Protein AF-A0A9D9K6F7-F1 (afdb_monomer_lite)

Sequence (257 aa):
DCVDTQLTLRHATIAGNTLQGPLAGVGPAIRLIGTAPSVGCRGEISNSIIADHAGSPVFGDGNQTGPVTIRRVLFFNNGSPNVTVVRGAQVTEQNSFSGNPQFFAPGAPNFDYHIQSGSAAIDQAMDSDLSTDLDGQKRPSGSTRDVGADEYSTEIPLSFSRIPRGVTLSWRKPPVLPITGYRVEYTKSAGANDTFQGSSPIILSDAATTLTLSGLTRGATYTITVVGLNGATEVGRSESITLVIWEYEVSLPLVVR

Secondary structure (DSSP, 8-state):
-EESSEEEEES-EEES----GGGTTT--SEEEE-SSTTT--EEEEES-EEE--SS-SEEEE-TTPPPEEEESPEEESPPSSSEEEETT--EEEES-EE----EEE-STTT-EEEEPTT-TTTT--TT----B-TTS-BS-SSSSPPSSS-----B--EEEEEETTEEEEEE---TTS--SEEEEEEEE-TTPPPBTTBSSPEEEETT--EEEEESPPTT-EEEEEEEEEETTEEEEEPPPEEEEPPS----------

pLDDT: mean 89.45, std 10.27, range [56.5, 98.5]

Structure (mmCIF, N/CA/C/O backbone):
data_AF-A0A9D9K6F7-F1
#
_entry.id   AF-A0A9D9K6F7-F1
#
loop_
_atom_site.group_PDB
_atom_site.id
_atom_site.type_symbol
_atom_site.label_atom_id
_atom_site.label_alt_id
_atom_site.label_comp_id
_atom_site.label_asym_id
_atom_site.label_entity_id
_atom_site.label_seq_id
_atom_site.pdbx_PDB_ins_code
_atom_site.Cartn_x
_atom_site.Cartn_y
_atom_site.Cartn_z
_atom_site.occupancy
_atom_site.B_iso_or_equiv
_atom_site.auth_seq_id
_atom_site.auth_comp_id
_atom_site.auth_asym_id
_atom_site.auth_atom_id
_atom_site.pdbx_PDB_model_num
ATOM 1 N N . ASP A 1 1 ? 11.738 12.267 -18.781 1.00 57.28 1 ASP A N 1
ATOM 2 C CA . ASP A 1 1 ? 13.035 12.727 -19.310 1.00 57.28 1 ASP A CA 1
ATOM 3 C C . ASP A 1 1 ? 13.899 13.248 -18.186 1.00 57.28 1 ASP A C 1
ATOM 5 O O . ASP A 1 1 ? 13.457 14.111 -17.440 1.00 57.28 1 ASP A O 1
ATOM 9 N N . CYS A 1 2 ? 15.104 12.708 -18.053 1.00 60.78 2 CYS A N 1
ATOM 10 C CA . CYS A 1 2 ? 16.182 13.408 -17.372 1.00 60.78 2 CYS A CA 1
ATOM 11 C C . CYS A 1 2 ? 17.029 14.080 -18.465 1.00 60.78 2 CYS A C 1
ATOM 13 O O . CYS A 1 2 ? 17.313 13.452 -19.489 1.00 60.78 2 CYS A O 1
ATOM 15 N N . VAL A 1 3 ? 17.411 15.340 -18.255 1.00 60.69 3 VAL A N 1
ATOM 16 C CA . VAL A 1 3 ? 18.384 16.068 -19.077 1.00 60.69 3 VAL A CA 1
ATOM 17 C C . VAL A 1 3 ? 19.265 16.825 -18.100 1.00 60.69 3 VAL A C 1
ATOM 19 O O . VAL A 1 3 ? 18.771 17.660 -17.348 1.00 60.69 3 VAL A O 1
ATOM 22 N N . ASP A 1 4 ? 20.549 16.500 -18.083 1.00 60.81 4 ASP A N 1
ATOM 23 C CA . ASP A 1 4 ? 21.564 17.243 -17.343 1.00 60.81 4 ASP A CA 1
ATOM 24 C C . ASP A 1 4 ? 21.379 17.351 -15.801 1.00 60.81 4 ASP A C 1
ATOM 26 O O . ASP A 1 4 ? 21.852 18.286 -15.152 1.00 60.81 4 ASP A O 1
ATOM 30 N N . THR A 1 5 ? 20.702 16.369 -15.182 1.00 67.62 5 THR A N 1
ATOM 31 C CA . THR A 1 5 ? 20.392 16.320 -13.735 1.00 67.62 5 THR A CA 1
ATOM 32 C C . THR A 1 5 ? 20.698 14.961 -13.085 1.00 67.62 5 THR A C 1
ATOM 34 O O . THR A 1 5 ? 21.021 13.975 -13.752 1.00 67.62 5 THR A O 1
ATOM 37 N N . GLN A 1 6 ? 20.641 14.904 -11.747 1.00 77.06 6 GLN A N 1
ATOM 38 C CA . GLN A 1 6 ? 20.714 13.649 -10.997 1.00 77.06 6 GLN A CA 1
ATOM 39 C C . GLN A 1 6 ? 19.321 13.008 -10.913 1.00 77.06 6 GLN A C 1
ATOM 41 O O . GLN A 1 6 ? 18.393 13.619 -10.386 1.00 77.06 6 GLN A O 1
ATOM 46 N N . LEU A 1 7 ? 19.186 11.776 -11.408 1.00 83.56 7 LEU A N 1
ATOM 47 C CA . LEU A 1 7 ? 17.973 10.968 -11.308 1.00 83.56 7 LEU A CA 1
ATOM 48 C C . LEU A 1 7 ? 18.111 9.994 -10.136 1.00 83.56 7 LEU A C 1
ATOM 50 O O . LEU A 1 7 ? 18.930 9.082 -10.191 1.00 83.56 7 LEU A O 1
ATOM 54 N N . THR A 1 8 ? 17.287 10.160 -9.106 1.00 88.50 8 THR A N 1
ATOM 55 C CA . THR A 1 8 ? 17.177 9.185 -8.016 1.00 88.50 8 THR A CA 1
ATOM 56 C C . THR A 1 8 ? 15.724 8.752 -7.902 1.00 88.50 8 THR A C 1
ATOM 58 O O . THR A 1 8 ? 14.883 9.532 -7.463 1.00 88.50 8 THR A O 1
ATOM 61 N N . LEU A 1 9 ? 15.434 7.515 -8.300 1.00 92.56 9 LEU A N 1
ATOM 62 C CA . LEU A 1 9 ? 14.138 6.871 -8.106 1.00 92.56 9 LEU A CA 1
ATOM 63 C C . LEU A 1 9 ? 14.328 5.684 -7.170 1.00 92.56 9 LEU A C 1
ATOM 65 O O . LEU A 1 9 ? 15.162 4.818 -7.421 1.00 92.56 9 LEU A O 1
ATOM 69 N N . ARG A 1 10 ? 13.576 5.664 -6.074 1.00 94.19 10 ARG A N 1
ATOM 70 C CA . ARG A 1 10 ? 13.593 4.593 -5.076 1.00 94.19 10 ARG A CA 1
ATOM 71 C C . ARG A 1 10 ? 12.161 4.274 -4.722 1.00 94.19 10 ARG A C 1
ATOM 73 O O . ARG A 1 10 ? 11.424 5.218 -4.457 1.00 94.19 10 ARG A O 1
ATOM 80 N N . HIS A 1 11 ? 11.788 2.995 -4.702 1.00 96.94 11 HIS A N 1
ATOM 81 C CA . HIS A 1 11 ? 10.414 2.608 -4.375 1.00 96.94 11 HIS A CA 1
ATOM 82 C C . HIS A 1 11 ? 9.391 3.364 -5.229 1.00 96.94 11 HIS A C 1
ATOM 84 O O . HIS A 1 11 ? 8.481 4.007 -4.722 1.00 96.94 11 HIS A O 1
ATOM 90 N N . ALA A 1 12 ? 9.589 3.345 -6.547 1.00 96.12 12 ALA A N 1
ATOM 91 C CA . ALA A 1 12 ? 8.644 3.909 -7.500 1.00 96.12 12 ALA A CA 1
ATOM 92 C C . ALA A 1 12 ? 7.870 2.787 -8.197 1.00 96.12 12 ALA A C 1
ATOM 94 O O . ALA A 1 12 ? 8.448 1.753 -8.528 1.00 96.12 12 ALA A O 1
ATOM 95 N N . THR A 1 13 ? 6.590 3.020 -8.477 1.00 97.25 13 THR A N 1
ATOM 96 C CA . THR A 1 13 ? 5.802 2.203 -9.406 1.00 97.25 13 THR A CA 1
ATOM 97 C C . THR A 1 13 ? 5.539 3.035 -10.653 1.00 97.25 13 THR A C 1
ATOM 99 O O . THR A 1 13 ? 4.921 4.094 -10.579 1.00 97.25 13 THR A O 1
ATOM 102 N N . ILE A 1 14 ? 6.046 2.580 -11.796 1.00 95.12 14 ILE A N 1
ATOM 103 C CA . ILE A 1 14 ? 5.861 3.228 -13.097 1.00 95.12 14 ILE A CA 1
ATOM 104 C C . ILE A 1 14 ? 5.175 2.206 -13.991 1.00 95.12 14 ILE A C 1
ATOM 106 O O . ILE A 1 14 ? 5.780 1.191 -14.336 1.00 95.12 14 ILE A O 1
ATOM 110 N N . ALA A 1 15 ? 3.906 2.428 -14.319 1.00 94.19 15 ALA A N 1
ATOM 111 C CA . ALA A 1 15 ? 3.092 1.423 -14.981 1.00 94.19 15 ALA A CA 1
ATOM 112 C C . ALA A 1 15 ? 2.147 2.030 -16.021 1.00 94.19 15 ALA A C 1
ATOM 114 O O . ALA A 1 15 ? 1.487 3.038 -15.768 1.00 94.19 15 ALA A O 1
ATOM 115 N N . GLY A 1 16 ? 2.096 1.409 -17.203 1.00 88.56 16 GLY A N 1
ATOM 116 C CA . GLY A 1 16 ? 1.179 1.801 -18.276 1.00 88.56 16 GLY A CA 1
ATOM 117 C C . GLY A 1 16 ? 1.413 3.211 -18.829 1.00 88.56 16 GLY A C 1
ATOM 118 O O . GLY A 1 16 ? 0.512 3.791 -19.438 1.00 88.56 16 GLY A O 1
ATOM 119 N N . ASN A 1 17 ? 2.595 3.802 -18.618 1.00 84.88 17 ASN A N 1
ATOM 120 C CA . ASN A 1 17 ? 2.889 5.136 -19.119 1.00 84.88 17 ASN A CA 1
ATOM 121 C C . ASN A 1 17 ? 3.082 5.088 -20.639 1.00 84.88 17 ASN A C 1
ATOM 123 O O . ASN A 1 17 ? 3.870 4.311 -21.173 1.00 84.88 17 ASN A O 1
ATOM 127 N N . THR A 1 18 ? 2.403 5.980 -21.353 1.00 76.94 18 THR A N 1
ATOM 128 C CA . THR A 1 18 ? 2.574 6.135 -22.800 1.00 76.94 18 THR A CA 1
ATOM 129 C C . THR A 1 18 ? 3.099 7.524 -23.113 1.00 76.94 18 THR A C 1
ATOM 131 O O . THR A 1 18 ? 2.518 8.521 -22.677 1.00 76.94 18 THR A O 1
ATOM 134 N N . LEU A 1 19 ? 4.153 7.612 -23.924 1.00 74.12 19 LEU A N 1
ATOM 135 C CA . LEU A 1 19 ? 4.517 8.883 -24.544 1.00 74.12 19 LEU A CA 1
ATOM 136 C C . LEU A 1 19 ? 3.431 9.295 -25.546 1.00 74.12 19 LEU A C 1
ATOM 138 O O . LEU A 1 19 ? 2.819 8.450 -26.196 1.00 74.12 19 LEU A O 1
ATOM 142 N N . GLN A 1 20 ? 3.190 10.597 -25.672 1.00 74.81 20 GLN A N 1
ATOM 143 C CA . GLN A 1 20 ? 2.298 11.148 -26.692 1.00 74.81 20 GLN A CA 1
ATOM 144 C C . GLN A 1 20 ? 3.085 11.571 -27.942 1.00 74.81 20 GLN A C 1
ATOM 146 O O . GLN A 1 20 ? 4.307 11.733 -27.911 1.00 74.81 20 GLN A O 1
ATOM 151 N N . GLY A 1 21 ? 2.375 11.783 -29.053 1.00 74.19 21 GLY A N 1
ATOM 152 C CA . GLY A 1 21 ? 2.963 12.288 -30.296 1.00 74.19 21 GLY A CA 1
ATOM 153 C C . GLY A 1 21 ? 3.747 11.224 -31.083 1.00 74.19 21 GLY A C 1
ATOM 154 O O . GLY A 1 21 ? 3.396 10.048 -31.022 1.00 74.19 21 GLY A O 1
ATOM 155 N N . PRO A 1 22 ? 4.804 11.601 -31.830 1.00 69.69 22 PRO A N 1
ATOM 156 C CA . PRO A 1 22 ? 5.551 10.687 -32.709 1.00 69.69 22 PRO A CA 1
ATOM 157 C C . PRO A 1 22 ? 6.219 9.489 -32.015 1.00 69.69 22 PRO A C 1
ATOM 159 O O . PRO A 1 22 ? 6.706 8.589 -32.691 1.00 69.69 22 PRO A O 1
ATOM 162 N N . LEU A 1 23 ? 6.270 9.490 -30.681 1.00 67.19 23 LEU A N 1
ATOM 163 C CA . LEU A 1 23 ? 6.833 8.414 -29.861 1.00 67.19 23 LEU A CA 1
ATOM 164 C C . LEU A 1 23 ? 5.751 7.548 -29.188 1.00 67.19 23 LEU A C 1
ATOM 166 O O . LEU A 1 23 ? 6.078 6.678 -28.376 1.00 67.19 23 LEU A O 1
ATOM 170 N N . ALA A 1 24 ? 4.470 7.772 -29.503 1.00 66.38 24 ALA A N 1
ATOM 171 C CA . ALA A 1 24 ? 3.369 6.965 -28.991 1.00 66.38 24 ALA A CA 1
ATOM 172 C C . ALA A 1 24 ? 3.523 5.493 -29.398 1.00 66.38 24 ALA A C 1
ATOM 174 O O . ALA A 1 24 ? 3.826 5.181 -30.546 1.00 66.38 24 ALA A O 1
ATOM 175 N N . GLY A 1 25 ? 3.355 4.584 -28.434 1.00 59.88 25 GLY A N 1
ATOM 176 C CA . GLY A 1 25 ? 3.497 3.135 -28.637 1.00 59.88 25 GLY A CA 1
ATOM 177 C C . GLY A 1 25 ? 4.936 2.620 -28.787 1.00 59.88 25 GLY A C 1
ATOM 178 O O . GLY A 1 25 ? 5.148 1.415 -28.735 1.00 59.88 25 GLY A O 1
ATOM 179 N N . VAL A 1 26 ? 5.926 3.507 -28.924 1.00 63.28 26 VAL A N 1
ATOM 180 C CA . VAL A 1 26 ? 7.365 3.167 -28.978 1.00 63.28 26 VAL A CA 1
ATOM 181 C C . VAL A 1 26 ? 8.041 3.397 -27.619 1.00 63.28 26 VAL A C 1
ATOM 183 O O . VAL A 1 26 ? 9.115 2.869 -27.341 1.00 63.28 26 VAL A O 1
ATOM 186 N N . GLY A 1 27 ? 7.427 4.249 -26.798 1.00 63.59 27 GLY A N 1
ATOM 187 C CA . GLY A 1 27 ? 8.107 4.990 -25.754 1.00 63.59 27 GLY A CA 1
ATOM 188 C C . GLY A 1 27 ? 8.573 4.165 -24.551 1.00 63.59 27 GLY A C 1
ATOM 189 O O . GLY A 1 27 ? 7.783 3.396 -24.002 1.00 63.59 27 GLY A O 1
ATOM 190 N N . PRO A 1 28 ? 9.813 4.384 -24.085 1.00 77.19 28 PRO A N 1
ATOM 191 C CA . PRO A 1 28 ? 10.231 3.942 -22.763 1.00 77.19 28 PRO A CA 1
ATOM 192 C C . PRO A 1 28 ? 9.430 4.659 -21.670 1.00 77.19 28 PRO A C 1
ATOM 194 O O . PRO A 1 28 ? 9.043 5.819 -21.829 1.00 77.19 28 PRO A O 1
ATOM 197 N N . ALA A 1 29 ? 9.275 3.998 -20.526 1.00 83.75 29 ALA A N 1
ATOM 198 C CA . ALA A 1 29 ? 8.853 4.614 -19.271 1.00 83.75 29 ALA A CA 1
ATOM 199 C C . ALA A 1 29 ? 9.834 5.720 -18.844 1.00 83.75 29 ALA A C 1
ATOM 201 O O . ALA A 1 29 ? 9.449 6.797 -18.388 1.00 83.75 29 ALA A O 1
ATOM 202 N N . ILE A 1 30 ? 11.132 5.453 -19.022 1.00 88.12 30 ILE A N 1
ATOM 203 C CA . ILE A 1 30 ? 12.229 6.329 -18.619 1.00 88.12 30 ILE A CA 1
ATOM 204 C C . ILE A 1 30 ? 13.196 6.511 -19.788 1.00 88.12 30 ILE A C 1
ATOM 206 O O . ILE A 1 30 ? 13.838 5.563 -20.242 1.00 88.12 30 ILE A O 1
ATOM 210 N N . ARG A 1 31 ? 13.353 7.763 -20.230 1.00 86.00 31 ARG A N 1
ATOM 211 C CA . ARG A 1 31 ? 14.354 8.168 -21.224 1.00 86.00 31 ARG A CA 1
ATOM 212 C C . ARG A 1 31 ? 15.502 8.918 -20.548 1.00 86.00 31 ARG A C 1
ATOM 214 O O . ARG A 1 31 ? 15.281 9.955 -19.914 1.00 86.00 31 ARG A O 1
ATOM 221 N N . LEU A 1 32 ? 16.711 8.380 -20.691 1.00 85.19 32 LEU A N 1
ATOM 222 C CA . LEU A 1 32 ? 17.964 8.919 -20.165 1.00 85.19 32 LEU A CA 1
ATOM 223 C C . LEU A 1 32 ? 18.767 9.494 -21.335 1.00 85.19 32 LEU A C 1
ATOM 225 O O . LEU A 1 32 ? 19.204 8.740 -22.204 1.00 85.19 32 LEU A O 1
ATOM 229 N N . ILE A 1 33 ? 18.940 10.816 -21.380 1.00 78.06 33 ILE A N 1
ATOM 230 C CA . ILE A 1 33 ? 19.639 11.491 -22.482 1.00 78.06 33 ILE A CA 1
ATOM 231 C C . ILE A 1 33 ? 20.754 12.354 -21.917 1.00 78.06 33 ILE A C 1
ATOM 233 O O . ILE A 1 33 ? 20.535 13.154 -21.009 1.00 78.06 33 ILE A O 1
ATOM 237 N N . GLY A 1 34 ? 21.951 12.206 -22.477 1.00 68.94 34 GLY A N 1
ATOM 238 C CA . GLY A 1 34 ? 23.052 13.129 -22.235 1.00 68.94 34 GLY A CA 1
ATOM 239 C C . GLY A 1 34 ? 23.139 14.177 -23.337 1.00 68.94 34 GLY A C 1
ATOM 240 O O . GLY A 1 34 ? 23.272 13.824 -24.509 1.00 68.94 34 GLY A O 1
ATOM 241 N N . THR A 1 35 ? 23.108 15.457 -22.974 1.00 70.06 35 THR A N 1
ATOM 242 C CA . THR A 1 35 ? 23.276 16.573 -23.919 1.00 70.06 35 THR A CA 1
ATOM 243 C C . THR A 1 35 ? 24.697 17.143 -23.932 1.00 70.06 35 THR A C 1
ATOM 245 O O . THR A 1 35 ? 25.056 17.812 -24.900 1.00 70.06 35 THR A O 1
ATOM 248 N N . ALA A 1 36 ? 25.542 16.829 -22.935 1.00 65.31 36 ALA A N 1
ATOM 249 C CA . ALA A 1 36 ? 26.949 17.245 -22.900 1.00 65.31 36 ALA A CA 1
ATOM 250 C C . ALA A 1 36 ? 27.874 16.307 -22.072 1.00 65.31 36 ALA A C 1
ATOM 252 O O . ALA A 1 36 ? 27.422 15.755 -21.066 1.00 65.31 36 ALA A O 1
ATOM 253 N N . PRO A 1 37 ? 29.177 16.165 -22.427 1.00 58.78 37 PRO A N 1
ATOM 254 C CA . PRO A 1 37 ? 30.120 15.178 -21.855 1.00 58.78 37 PRO A CA 1
ATOM 255 C C . PRO A 1 37 ? 30.431 15.226 -20.361 1.00 58.78 37 PRO A C 1
ATOM 257 O O . PRO A 1 37 ? 31.096 14.336 -19.839 1.00 58.78 37 PRO A O 1
ATOM 260 N N . SER A 1 38 ? 29.973 16.259 -19.670 1.00 56.50 38 SER A N 1
ATOM 261 C CA . SER A 1 38 ? 30.237 16.501 -18.250 1.00 56.50 38 SER A CA 1
ATOM 262 C C . SER A 1 38 ? 28.974 16.862 -17.464 1.00 56.50 38 SER A C 1
ATOM 264 O O . SER A 1 38 ? 29.067 17.191 -16.282 1.00 56.50 38 SER A O 1
ATOM 266 N N . VAL A 1 39 ? 27.796 16.786 -18.098 1.00 58.22 39 VAL A N 1
ATOM 267 C CA . VAL A 1 39 ? 26.522 17.210 -17.498 1.00 58.22 39 VAL A CA 1
ATOM 268 C C . VAL A 1 39 ? 25.451 16.113 -17.542 1.00 58.22 39 VAL A C 1
ATOM 270 O O . VAL A 1 39 ? 24.474 16.230 -16.825 1.00 58.22 39 VAL A O 1
ATOM 273 N N . GLY A 1 40 ? 25.657 14.993 -18.242 1.00 64.38 40 GLY A N 1
ATOM 274 C CA . GLY A 1 40 ? 24.621 13.978 -18.458 1.00 64.38 40 GLY A CA 1
ATOM 275 C C . GLY A 1 40 ? 23.900 13.397 -17.242 1.00 64.38 40 GLY A C 1
ATOM 276 O O . GLY A 1 40 ? 24.402 13.374 -16.114 1.00 64.38 40 GLY A O 1
ATOM 277 N N . CYS A 1 41 ? 22.732 12.812 -17.527 1.00 73.81 41 CYS A N 1
ATOM 278 C CA . CYS A 1 41 ? 21.928 12.074 -16.558 1.00 73.81 41 CYS A CA 1
ATOM 279 C C . CYS A 1 41 ? 22.742 11.027 -15.826 1.00 73.81 41 CYS A C 1
ATOM 281 O O . CYS A 1 41 ? 23.283 10.125 -16.453 1.00 73.81 41 CYS A O 1
ATOM 283 N N . ARG A 1 42 ? 22.798 11.151 -14.505 1.00 82.88 42 ARG A N 1
ATOM 284 C CA . ARG A 1 42 ? 23.485 10.223 -13.606 1.00 82.88 42 ARG A CA 1
ATOM 285 C C . ARG A 1 42 ? 22.568 9.869 -12.452 1.00 82.88 42 ARG A C 1
ATOM 287 O O . ARG A 1 42 ? 21.740 10.689 -12.061 1.00 82.88 42 ARG A O 1
ATOM 294 N N . GLY A 1 43 ? 22.765 8.704 -11.859 1.00 87.81 43 GLY A N 1
ATOM 295 C CA . GLY A 1 43 ? 22.094 8.348 -10.616 1.00 87.81 43 GLY A CA 1
ATOM 296 C C . GLY A 1 43 ? 21.607 6.913 -10.596 1.00 87.81 43 GLY A C 1
ATOM 297 O O . GLY A 1 43 ? 22.278 6.015 -11.099 1.00 87.81 43 GLY A O 1
ATOM 298 N N . GLU A 1 44 ? 20.473 6.688 -9.952 1.00 92.12 44 GLU A N 1
ATOM 299 C CA . GLU A 1 44 ? 20.027 5.354 -9.589 1.00 92.12 44 GLU A CA 1
ATOM 300 C C . GLU A 1 44 ? 18.508 5.225 -9.691 1.00 92.12 44 GLU A C 1
ATOM 302 O O . GLU A 1 44 ? 17.760 6.086 -9.226 1.00 92.12 44 GLU A O 1
ATOM 307 N N . ILE A 1 45 ? 18.068 4.112 -10.265 1.00 94.69 45 ILE A N 1
ATOM 308 C CA . ILE A 1 45 ? 16.703 3.610 -10.162 1.00 94.69 45 ILE A CA 1
ATOM 309 C C . ILE A 1 45 ? 16.803 2.330 -9.348 1.00 94.69 45 ILE A C 1
ATOM 311 O O . ILE A 1 45 ? 17.409 1.365 -9.813 1.00 94.69 45 ILE A O 1
ATOM 315 N N . SER A 1 46 ? 16.254 2.314 -8.138 1.00 95.81 46 SER A N 1
ATOM 316 C CA . SER A 1 46 ? 16.319 1.136 -7.282 1.00 95.81 46 SER A CA 1
ATOM 317 C C . SER A 1 46 ? 15.014 0.777 -6.597 1.00 95.81 46 SER A C 1
ATOM 319 O O . SER A 1 46 ? 14.129 1.615 -6.424 1.00 95.81 46 SER A O 1
ATOM 321 N N . ASN A 1 47 ? 14.879 -0.502 -6.239 1.00 97.50 47 ASN A N 1
ATOM 322 C CA . ASN A 1 47 ? 13.751 -1.030 -5.470 1.00 97.50 47 ASN A CA 1
ATOM 323 C C . ASN A 1 47 ? 12.387 -0.625 -6.045 1.00 97.50 47 ASN A C 1
ATOM 325 O O . ASN A 1 47 ? 11.498 -0.224 -5.308 1.00 97.50 47 ASN A O 1
ATOM 329 N N . SER A 1 48 ? 12.245 -0.635 -7.368 1.00 97.62 48 SER A N 1
ATOM 330 C CA . SER A 1 48 ? 11.098 -0.053 -8.080 1.00 97.62 48 SER A CA 1
ATOM 331 C C . SER A 1 48 ? 10.408 -1.094 -8.962 1.00 97.62 48 SER A C 1
ATOM 333 O O . SER A 1 48 ? 11.017 -2.099 -9.324 1.00 97.62 48 SER A O 1
ATOM 335 N N . ILE A 1 49 ? 9.156 -0.843 -9.336 1.00 98.50 49 ILE A N 1
ATOM 336 C CA . ILE A 1 49 ? 8.404 -1.632 -10.316 1.00 98.50 49 ILE A CA 1
ATOM 337 C C . ILE A 1 49 ? 8.293 -0.816 -11.602 1.00 98.50 49 ILE A C 1
ATOM 339 O O . ILE A 1 49 ? 7.893 0.350 -11.567 1.00 98.50 49 ILE A O 1
ATOM 343 N N . ILE A 1 50 ? 8.611 -1.433 -12.740 1.00 97.31 50 ILE A N 1
ATOM 344 C CA . ILE A 1 50 ? 8.316 -0.876 -14.061 1.00 97.31 50 ILE A CA 1
ATOM 345 C C . ILE A 1 50 ? 7.503 -1.897 -14.855 1.00 97.31 50 ILE A C 1
ATOM 347 O O . ILE A 1 50 ? 7.999 -2.990 -15.141 1.00 97.31 50 ILE A O 1
ATOM 351 N N . ALA A 1 51 ? 6.263 -1.558 -15.206 1.00 96.50 51 ALA A N 1
ATOM 352 C CA . ALA A 1 51 ? 5.320 -2.520 -15.771 1.00 96.50 51 ALA A CA 1
ATOM 353 C C . ALA A 1 51 ? 4.463 -1.986 -16.930 1.00 96.50 51 ALA A C 1
ATOM 355 O O . ALA A 1 51 ? 4.225 -0.789 -17.039 1.00 96.50 51 ALA A O 1
ATOM 356 N N . ASP A 1 52 ? 3.966 -2.879 -17.781 1.00 94.00 52 ASP A N 1
ATOM 357 C CA . ASP A 1 52 ? 2.928 -2.594 -18.784 1.00 94.00 52 ASP A CA 1
ATOM 358 C C . ASP A 1 52 ? 3.306 -1.537 -19.847 1.00 94.00 52 ASP A C 1
ATOM 360 O O . ASP A 1 52 ? 2.459 -0.773 -20.315 1.00 94.00 52 ASP A O 1
ATOM 364 N N . HIS A 1 53 ? 4.577 -1.481 -20.261 1.00 91.06 53 HIS A N 1
ATOM 365 C CA . HIS A 1 53 ? 5.032 -0.603 -21.349 1.00 91.06 53 HIS A CA 1
ATOM 366 C C . HIS A 1 53 ? 5.136 -1.348 -22.683 1.00 91.06 53 HIS A C 1
ATOM 368 O O . HIS A 1 53 ? 5.724 -2.418 -22.767 1.00 91.06 53 HIS A O 1
ATOM 374 N N . ALA A 1 54 ? 4.645 -0.752 -23.772 1.00 87.56 54 ALA A N 1
ATOM 375 C CA . ALA A 1 54 ? 4.666 -1.392 -25.094 1.00 87.56 54 ALA A CA 1
ATOM 376 C C . ALA A 1 54 ? 6.086 -1.676 -25.636 1.00 87.56 54 ALA A C 1
ATOM 378 O O . ALA A 1 54 ? 6.282 -2.619 -26.402 1.00 87.56 54 ALA A O 1
ATOM 379 N N . GLY A 1 55 ? 7.075 -0.865 -25.248 1.00 87.25 55 GLY A N 1
ATOM 380 C CA . GLY A 1 55 ? 8.469 -0.973 -25.679 1.00 87.25 55 GLY A CA 1
ATOM 381 C C . GLY A 1 55 ? 9.431 -1.239 -24.525 1.00 87.25 55 GLY A C 1
ATOM 382 O O . GLY A 1 55 ? 9.012 -1.459 -23.389 1.00 87.25 55 GLY A O 1
ATOM 383 N N . SER A 1 56 ? 10.731 -1.181 -24.830 1.00 90.44 56 SER A N 1
ATOM 384 C CA . SER A 1 56 ? 11.786 -1.208 -23.813 1.00 90.44 56 SER A CA 1
ATOM 385 C C . SER A 1 56 ? 11.535 -0.094 -22.795 1.00 90.44 56 SER A C 1
ATOM 387 O O . SER A 1 56 ? 11.630 1.078 -23.161 1.00 90.44 56 SER A O 1
ATOM 389 N N . PRO A 1 57 ? 11.231 -0.414 -21.530 1.00 92.19 57 PRO A N 1
ATOM 390 C CA . PRO A 1 57 ? 10.767 0.553 -20.551 1.00 92.19 57 PRO A CA 1
ATOM 391 C C . PRO A 1 57 ? 11.869 1.517 -20.101 1.00 92.19 57 PRO A C 1
ATOM 393 O O . PRO A 1 57 ? 11.562 2.641 -19.712 1.00 92.19 57 PRO A O 1
ATOM 396 N N . VAL A 1 58 ? 13.147 1.140 -20.188 1.00 91.94 58 VAL A N 1
ATOM 397 C CA . VAL A 1 58 ? 14.261 2.070 -19.967 1.00 91.94 58 VAL A CA 1
ATOM 398 C C . VAL A 1 58 ? 15.074 2.219 -21.246 1.00 91.94 58 VAL A C 1
ATOM 400 O O . VAL A 1 58 ? 15.482 1.228 -21.851 1.00 91.94 58 VAL A O 1
ATOM 403 N N . PHE A 1 59 ? 15.310 3.462 -21.661 1.00 89.38 59 PHE A N 1
ATOM 404 C CA . PHE A 1 59 ? 16.086 3.789 -22.856 1.00 89.38 59 PHE A CA 1
ATOM 405 C C . PHE A 1 59 ? 17.185 4.795 -22.521 1.00 89.38 59 PHE A C 1
ATOM 407 O O . PHE A 1 59 ? 16.898 5.924 -22.114 1.00 89.38 59 PHE A O 1
ATOM 414 N N . GLY A 1 60 ? 18.436 4.382 -22.703 1.00 88.56 60 GLY A N 1
ATOM 415 C CA . GLY A 1 60 ? 19.619 5.221 -22.565 1.00 88.56 60 GLY A CA 1
ATOM 416 C C . GLY A 1 60 ? 20.187 5.614 -23.919 1.00 88.56 60 GLY A C 1
ATOM 417 O O . GLY A 1 60 ? 20.405 4.757 -24.776 1.00 88.56 60 GLY A O 1
ATOM 418 N N . ASP A 1 61 ? 20.457 6.905 -24.095 1.00 85.50 61 ASP A N 1
ATOM 419 C CA . ASP A 1 61 ? 20.914 7.454 -25.363 1.00 85.50 61 A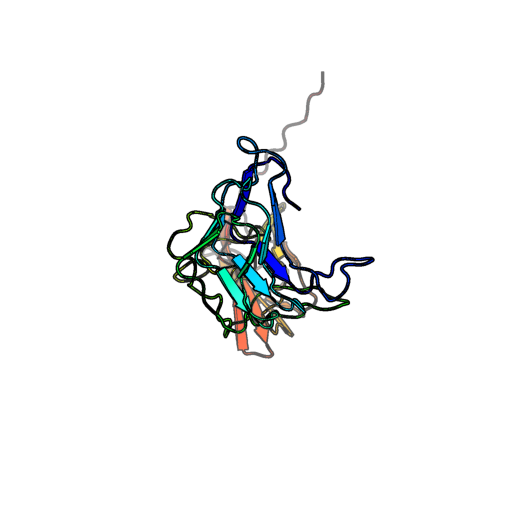SP A CA 1
ATOM 420 C C . ASP A 1 61 ? 22.051 8.470 -25.214 1.00 85.50 61 ASP A C 1
ATOM 422 O O . ASP A 1 61 ? 21.899 9.529 -24.595 1.00 85.50 61 ASP A O 1
ATOM 426 N N . GLY A 1 62 ? 23.175 8.146 -25.856 1.00 78.94 62 GLY A N 1
ATOM 427 C CA . GLY A 1 62 ? 24.307 9.040 -26.057 1.00 78.94 62 GLY A CA 1
ATOM 428 C C . GLY A 1 62 ? 25.461 8.809 -25.083 1.00 78.94 62 GLY A C 1
ATOM 429 O O . GLY A 1 62 ? 25.266 8.640 -23.885 1.00 78.94 62 GLY A O 1
ATOM 430 N N . ASN A 1 63 ? 26.689 8.916 -25.599 1.00 71.06 63 ASN A N 1
ATOM 431 C CA . ASN A 1 63 ? 27.951 8.758 -24.859 1.00 71.06 63 ASN A CA 1
ATOM 432 C C . ASN A 1 63 ? 28.111 9.764 -23.710 1.00 71.06 63 ASN A C 1
ATOM 434 O O . ASN A 1 63 ? 29.053 9.676 -22.933 1.00 71.06 63 ASN A O 1
ATOM 438 N N . GLN A 1 64 ? 27.221 10.753 -23.661 1.00 72.06 64 GLN A N 1
ATOM 439 C CA . GLN A 1 64 ? 27.254 11.857 -22.726 1.00 72.06 64 GLN A CA 1
ATOM 440 C C . GLN A 1 64 ? 26.337 11.641 -21.523 1.00 72.06 64 GLN A C 1
ATOM 442 O O . GLN A 1 64 ? 26.240 12.544 -20.706 1.00 72.06 64 GLN A O 1
ATOM 447 N N . THR A 1 65 ? 25.632 10.508 -21.397 1.00 68.31 65 THR A N 1
ATOM 448 C CA . THR A 1 65 ? 24.945 10.159 -20.142 1.00 68.31 65 THR A CA 1
ATOM 449 C C . THR A 1 65 ? 25.985 9.903 -19.053 1.00 68.31 65 THR A C 1
ATOM 451 O O . THR A 1 65 ? 26.940 9.159 -19.287 1.00 68.31 65 THR A O 1
ATOM 454 N N . GLY A 1 66 ? 25.780 10.447 -17.855 1.00 78.19 66 GLY A N 1
ATOM 455 C CA . GLY A 1 66 ? 26.516 9.973 -16.689 1.00 78.19 66 GLY A CA 1
ATOM 456 C C . GLY A 1 66 ? 26.122 8.529 -16.333 1.00 78.19 66 GLY A C 1
ATOM 457 O O . GLY A 1 66 ? 25.171 7.987 -16.899 1.00 78.19 66 GLY A O 1
ATOM 458 N N . PRO A 1 67 ? 26.840 7.873 -15.407 1.00 87.19 67 PRO A N 1
ATOM 459 C CA . PRO A 1 67 ? 26.506 6.514 -15.007 1.00 87.19 67 PRO A CA 1
ATOM 460 C C . PRO A 1 67 ? 25.126 6.478 -14.335 1.00 87.19 67 PRO A C 1
ATOM 462 O O . PRO A 1 67 ? 24.890 7.165 -13.335 1.00 87.19 67 PRO A O 1
ATOM 465 N N . VAL A 1 68 ? 24.224 5.661 -14.879 1.00 90.62 68 VAL A N 1
ATOM 466 C CA . VAL A 1 68 ? 22.921 5.345 -14.287 1.00 90.62 68 VAL A CA 1
ATOM 467 C C . VAL A 1 68 ? 22.894 3.873 -13.902 1.00 90.62 68 VAL A C 1
ATOM 469 O O . VAL A 1 68 ? 23.107 2.996 -14.735 1.00 90.62 68 VAL A O 1
ATOM 472 N N . THR A 1 69 ? 22.619 3.591 -12.632 1.00 93.69 69 THR A N 1
ATOM 473 C CA . THR A 1 69 ? 22.459 2.219 -12.139 1.00 93.69 69 THR A CA 1
ATOM 474 C C . THR A 1 69 ? 20.979 1.888 -12.001 1.00 93.69 69 THR A C 1
ATOM 476 O O . THR A 1 69 ? 20.235 2.613 -11.349 1.00 93.69 69 THR A O 1
ATOM 479 N N . ILE A 1 70 ? 20.547 0.785 -12.600 1.00 95.44 70 ILE A N 1
ATOM 480 C CA . ILE A 1 70 ? 19.222 0.196 -12.416 1.00 95.44 70 ILE A CA 1
ATOM 481 C C . ILE A 1 70 ? 19.420 -1.008 -11.510 1.00 95.44 70 ILE A C 1
ATOM 483 O O . ILE A 1 70 ? 20.031 -1.990 -11.922 1.00 95.44 70 ILE A O 1
ATOM 487 N N . ARG A 1 71 ? 18.951 -0.941 -10.269 1.00 95.75 71 ARG A N 1
ATOM 488 C CA . ARG A 1 71 ? 19.237 -1.965 -9.267 1.00 95.75 71 ARG A CA 1
ATOM 489 C C . ARG A 1 71 ? 17.961 -2.509 -8.655 1.00 95.75 71 ARG A C 1
ATOM 491 O O . ARG A 1 71 ? 17.202 -1.747 -8.072 1.00 95.75 71 ARG A O 1
ATOM 498 N N . ARG A 1 72 ? 17.755 -3.826 -8.699 1.00 96.50 72 ARG A N 1
ATOM 499 C CA . ARG A 1 72 ? 16.628 -4.471 -8.002 1.00 96.50 72 ARG A CA 1
ATOM 500 C C . ARG A 1 72 ? 15.281 -3.884 -8.449 1.00 96.50 72 ARG A C 1
ATOM 502 O O . ARG A 1 72 ? 14.442 -3.500 -7.639 1.00 96.50 72 ARG A O 1
ATOM 509 N N . VAL A 1 73 ? 15.115 -3.760 -9.765 1.00 97.75 73 VAL A N 1
ATOM 510 C CA . VAL A 1 73 ? 13.855 -3.344 -10.385 1.00 97.75 73 VAL A CA 1
ATOM 511 C C . VAL A 1 73 ? 13.069 -4.583 -10.803 1.00 97.75 73 VAL A C 1
ATOM 513 O O . VAL A 1 73 ? 13.622 -5.483 -11.438 1.00 97.75 73 VAL A O 1
ATOM 516 N N . LEU A 1 74 ? 11.785 -4.622 -10.449 1.00 98.44 74 LEU A N 1
ATOM 517 C CA . LEU A 1 74 ? 10.841 -5.609 -10.961 1.00 98.44 74 LEU A CA 1
ATOM 518 C C . LEU A 1 74 ? 10.298 -5.132 -12.310 1.00 98.44 74 LEU A C 1
ATOM 520 O O . LEU A 1 74 ? 9.648 -4.090 -12.391 1.00 98.44 74 LEU A O 1
ATOM 524 N N . PHE A 1 75 ? 10.534 -5.916 -13.357 1.00 98.00 75 PHE A N 1
ATOM 525 C CA . PHE A 1 75 ? 9.980 -5.688 -14.687 1.00 98.00 75 PHE A CA 1
ATOM 526 C C . PHE A 1 75 ? 8.819 -6.638 -14.979 1.00 98.00 75 PHE A C 1
ATOM 528 O O . PHE A 1 75 ? 8.942 -7.853 -14.807 1.00 98.00 75 PHE A O 1
ATOM 535 N N . PHE A 1 76 ? 7.711 -6.108 -15.493 1.00 97.81 76 PHE A N 1
ATOM 536 C CA . PHE A 1 76 ? 6.551 -6.920 -15.856 1.00 97.81 76 PHE A CA 1
ATOM 537 C C . PHE A 1 76 ? 5.860 -6.432 -17.121 1.00 97.81 76 PHE A C 1
ATOM 539 O O . PHE A 1 76 ? 5.600 -5.247 -17.257 1.00 97.81 76 PHE A O 1
ATOM 546 N N . ASN A 1 77 ? 5.522 -7.350 -18.028 1.00 95.69 77 ASN A N 1
ATOM 547 C CA . ASN A 1 77 ? 4.709 -7.047 -19.212 1.00 95.69 77 ASN A CA 1
ATOM 548 C C . ASN A 1 77 ? 5.192 -5.810 -20.006 1.00 95.69 77 ASN A C 1
ATOM 550 O O . ASN A 1 77 ? 4.395 -5.015 -20.499 1.00 95.69 77 ASN A O 1
ATOM 554 N N . ASN A 1 78 ? 6.513 -5.630 -20.092 1.00 93.56 78 ASN A N 1
ATOM 555 C CA . ASN A 1 78 ? 7.112 -4.587 -20.911 1.00 93.56 78 ASN A CA 1
ATOM 556 C C . ASN A 1 78 ? 7.589 -5.155 -22.254 1.00 93.56 78 ASN A C 1
ATOM 558 O O . ASN A 1 78 ? 7.822 -6.361 -22.387 1.00 93.56 78 ASN A O 1
ATOM 562 N N . GLY A 1 79 ? 7.815 -4.278 -23.229 1.00 90.31 79 GLY A N 1
ATOM 563 C CA . GLY A 1 79 ? 8.553 -4.621 -24.436 1.00 90.31 79 GLY A CA 1
ATOM 564 C C . GLY A 1 79 ? 9.988 -5.052 -24.116 1.00 90.31 79 GLY A C 1
ATOM 565 O O . GLY A 1 79 ? 10.592 -4.621 -23.135 1.00 90.31 79 GLY A O 1
ATOM 566 N N . SER A 1 80 ? 10.533 -5.928 -24.959 1.00 88.00 80 SER A N 1
ATOM 567 C CA . SER A 1 80 ? 11.870 -6.501 -24.787 1.00 88.00 80 SER A CA 1
ATOM 568 C C . SER A 1 80 ? 12.907 -5.773 -25.657 1.00 88.00 80 SER A C 1
ATOM 570 O O . SER A 1 80 ? 12.597 -5.463 -26.812 1.00 88.00 80 SER A O 1
ATOM 572 N N . PRO A 1 81 ? 14.139 -5.533 -25.166 1.00 92.56 81 PRO A N 1
ATOM 573 C CA . PRO A 1 81 ? 14.626 -5.821 -23.809 1.00 92.56 81 PRO A CA 1
ATOM 574 C C . PRO A 1 81 ? 14.101 -4.815 -22.769 1.00 92.56 81 PRO A C 1
ATOM 576 O O . PRO A 1 81 ? 13.622 -3.751 -23.135 1.00 92.56 81 PRO A O 1
ATOM 579 N N . ASN A 1 82 ? 14.237 -5.116 -21.470 1.00 92.31 82 ASN A N 1
ATOM 580 C CA . ASN A 1 82 ? 13.834 -4.189 -20.397 1.00 92.31 82 ASN A CA 1
ATOM 581 C C . ASN A 1 82 ? 14.672 -2.890 -20.378 1.00 92.31 82 ASN A C 1
ATOM 583 O O . ASN A 1 82 ? 14.204 -1.825 -19.969 1.00 92.31 82 ASN A O 1
ATOM 587 N N . VAL A 1 83 ? 15.923 -2.975 -20.829 1.00 93.00 83 VAL A N 1
ATOM 588 C CA . VAL A 1 83 ? 16.848 -1.846 -20.901 1.00 93.00 83 VAL A CA 1
ATOM 589 C C . VAL A 1 83 ? 17.478 -1.829 -22.285 1.00 93.00 83 VAL A C 1
ATOM 591 O O . VAL A 1 83 ? 18.159 -2.772 -22.686 1.00 93.00 83 VAL A O 1
ATOM 594 N N . THR A 1 84 ? 17.267 -0.739 -23.015 1.00 91.81 84 THR A N 1
ATOM 595 C CA . THR A 1 84 ? 17.896 -0.488 -24.312 1.00 91.81 84 THR A CA 1
ATOM 596 C C . THR A 1 84 ? 18.910 0.630 -24.161 1.00 91.81 84 THR A C 1
ATOM 598 O O . THR A 1 84 ? 18.585 1.717 -23.687 1.00 91.81 84 THR A O 1
ATOM 601 N N . VAL A 1 85 ? 20.141 0.376 -24.593 1.00 89.69 85 VAL A N 1
ATOM 602 C CA . VAL A 1 85 ? 21.232 1.352 -24.573 1.00 89.69 85 VAL A CA 1
ATOM 603 C C . VAL A 1 85 ? 21.732 1.546 -25.994 1.00 89.69 85 VAL A C 1
ATOM 605 O O . VAL A 1 85 ? 22.095 0.584 -26.669 1.00 89.69 85 VAL A O 1
ATOM 608 N N . VAL A 1 86 ? 21.772 2.796 -26.448 1.00 87.75 86 VAL A N 1
ATOM 609 C CA . VAL A 1 86 ? 22.291 3.162 -27.767 1.00 87.75 86 VAL A CA 1
ATOM 610 C C . VAL A 1 86 ? 23.321 4.274 -27.661 1.00 87.75 86 VAL A C 1
ATOM 612 O O . VAL A 1 86 ? 23.364 5.030 -26.689 1.00 87.75 86 VAL A O 1
ATOM 615 N N . ARG A 1 87 ? 24.167 4.371 -28.695 1.00 87.38 87 ARG A N 1
ATOM 616 C CA . ARG A 1 87 ? 25.177 5.431 -28.835 1.00 87.38 87 ARG A CA 1
ATOM 617 C C . ARG A 1 87 ? 26.009 5.615 -27.558 1.00 87.38 87 ARG A C 1
ATOM 619 O O . ARG A 1 87 ? 26.242 6.751 -27.184 1.00 87.38 87 ARG A O 1
ATOM 626 N N . GLY A 1 88 ? 26.373 4.496 -26.915 1.00 83.50 88 GLY A N 1
ATOM 627 C CA . GLY A 1 88 ? 27.271 4.366 -25.756 1.00 83.50 88 GLY A CA 1
ATOM 628 C C . GLY A 1 88 ? 26.835 5.030 -24.447 1.00 83.50 88 GLY A C 1
ATOM 629 O O . GLY A 1 88 ? 27.690 5.369 -23.625 1.00 83.50 88 GLY A O 1
ATOM 630 N N . ALA A 1 89 ? 25.526 5.169 -24.221 1.00 87.00 89 ALA A N 1
ATOM 631 C CA . ALA A 1 89 ? 25.010 5.523 -22.901 1.00 87.00 89 ALA A CA 1
ATOM 632 C C . ALA A 1 89 ? 25.504 4.563 -21.793 1.00 87.00 89 ALA A C 1
ATOM 634 O O . ALA A 1 89 ? 25.730 3.376 -22.018 1.00 87.00 89 ALA A O 1
ATOM 635 N N . GLN A 1 90 ? 25.693 5.096 -20.588 1.00 87.69 90 GLN A N 1
ATOM 636 C CA . GLN A 1 90 ? 26.302 4.415 -19.444 1.00 87.69 90 GLN A CA 1
ATOM 637 C C . GLN A 1 90 ? 25.210 3.951 -18.475 1.00 87.69 90 GLN A C 1
ATOM 639 O O . GLN A 1 90 ? 24.931 4.608 -17.472 1.00 87.69 90 GLN A O 1
ATOM 644 N N . VAL A 1 91 ? 24.568 2.825 -18.793 1.00 90.75 91 VAL A N 1
ATOM 645 C CA . VAL A 1 91 ? 23.514 2.227 -17.960 1.00 90.75 91 VAL A CA 1
ATOM 646 C C . VAL A 1 91 ? 23.941 0.837 -17.508 1.00 90.75 91 VAL A C 1
ATOM 648 O O . VAL A 1 91 ? 24.271 -0.009 -18.336 1.00 90.75 91 VAL A O 1
ATOM 651 N N . THR A 1 92 ? 23.901 0.596 -16.200 1.00 93.38 92 THR A N 1
ATOM 652 C CA . THR A 1 92 ? 24.255 -0.693 -15.592 1.00 93.38 92 THR A CA 1
ATOM 653 C C . THR A 1 92 ? 23.044 -1.272 -14.877 1.00 93.38 92 THR A C 1
ATOM 655 O O . THR A 1 92 ? 22.523 -0.648 -13.956 1.00 93.38 92 THR A O 1
ATOM 658 N N . GLU A 1 93 ? 22.615 -2.473 -15.259 1.00 95.12 93 GLU A N 1
ATOM 659 C CA . GLU A 1 93 ? 21.552 -3.216 -14.573 1.00 95.12 93 GLU A CA 1
ATOM 660 C C . GLU A 1 93 ? 22.144 -4.199 -13.549 1.00 95.12 93 GLU A C 1
ATOM 662 O O . GLU A 1 93 ? 23.113 -4.901 -13.839 1.00 95.12 93 GLU A O 1
ATOM 667 N N . GLN A 1 94 ? 21.583 -4.247 -12.338 1.00 95.25 94 GLN A N 1
ATOM 668 C CA . GLN A 1 94 ? 22.063 -5.068 -11.226 1.00 95.25 94 GLN A CA 1
ATOM 669 C C . GLN A 1 94 ? 20.897 -5.708 -10.468 1.00 95.25 94 GLN A C 1
ATOM 671 O O . GLN A 1 94 ? 20.099 -5.013 -9.845 1.00 95.25 94 GLN A O 1
ATOM 676 N N . ASN A 1 95 ? 20.834 -7.040 -10.427 1.00 94.81 95 ASN A N 1
ATOM 677 C CA . ASN A 1 95 ? 19.860 -7.791 -9.617 1.00 94.81 95 ASN A CA 1
ATOM 678 C C . ASN A 1 95 ? 18.382 -7.444 -9.887 1.00 94.81 95 ASN A C 1
ATOM 680 O O . ASN A 1 95 ? 17.545 -7.598 -8.999 1.00 94.81 95 ASN A O 1
ATOM 684 N N . SER A 1 96 ? 18.060 -6.936 -11.074 1.00 96.38 96 SER A N 1
ATOM 685 C CA . SER A 1 96 ? 16.673 -6.780 -11.509 1.00 96.38 96 SER A CA 1
ATOM 686 C C . SER A 1 96 ? 16.086 -8.138 -11.886 1.00 96.38 96 SER A C 1
ATOM 688 O O . SER A 1 96 ? 16.809 -9.097 -12.165 1.00 96.38 96 SER A O 1
ATOM 690 N N . PHE A 1 97 ? 14.765 -8.234 -11.848 1.00 97.75 97 PHE A N 1
ATOM 691 C CA . PHE A 1 97 ? 14.052 -9.496 -12.006 1.00 97.75 97 PHE A CA 1
ATOM 692 C C . PHE A 1 97 ? 12.690 -9.268 -12.658 1.00 97.75 97 PHE A C 1
ATOM 694 O O . PHE A 1 97 ? 12.274 -8.133 -12.897 1.00 97.75 97 PHE A O 1
ATOM 701 N N . SER A 1 98 ? 12.002 -10.354 -13.002 1.00 97.56 98 SER A N 1
ATOM 702 C CA . SER A 1 98 ? 10.693 -10.298 -13.651 1.00 97.56 98 SER A CA 1
ATOM 703 C C . SER A 1 98 ? 9.665 -11.125 -12.900 1.00 97.56 98 SER A C 1
ATOM 705 O O . SER A 1 98 ? 9.986 -12.162 -12.327 1.00 97.56 98 SER A O 1
ATOM 707 N N . GLY A 1 99 ? 8.419 -10.668 -12.926 1.00 98.06 99 GLY A N 1
ATOM 708 C CA . GLY A 1 99 ? 7.314 -11.295 -12.209 1.00 98.06 99 GLY A CA 1
ATOM 709 C C . GLY A 1 99 ? 6.093 -10.385 -12.175 1.00 98.06 99 GLY A C 1
ATOM 710 O O . GLY A 1 99 ? 6.203 -9.191 -12.424 1.00 98.06 99 GLY A O 1
ATOM 711 N N . ASN A 1 100 ? 4.917 -10.948 -11.912 1.00 98.31 100 ASN A N 1
ATOM 712 C CA . ASN A 1 100 ? 3.680 -10.171 -11.887 1.00 98.31 100 ASN A CA 1
ATOM 713 C C . ASN A 1 100 ? 3.587 -9.354 -10.583 1.00 98.31 100 ASN A C 1
ATOM 715 O O . ASN A 1 100 ? 3.582 -9.969 -9.515 1.00 98.31 100 ASN A O 1
ATOM 719 N N . PRO A 1 101 ? 3.490 -8.010 -10.633 1.00 97.69 101 PRO A N 1
ATOM 720 C CA . PRO A 1 101 ? 3.320 -7.182 -9.444 1.00 97.69 101 PRO A CA 1
ATOM 721 C C . PRO A 1 101 ? 1.920 -7.309 -8.826 1.00 97.69 101 PRO A C 1
ATOM 723 O O . PRO A 1 101 ? 1.720 -6.856 -7.706 1.00 97.69 101 PRO A O 1
ATOM 726 N N . GLN A 1 102 ? 0.962 -7.929 -9.525 1.00 97.19 102 GLN A N 1
ATOM 727 C CA . GLN A 1 102 ? -0.413 -8.148 -9.069 1.00 97.19 102 GLN A CA 1
ATOM 728 C C . GLN A 1 102 ? -1.058 -6.875 -8.510 1.00 97.19 102 GLN A C 1
ATOM 730 O O . GLN A 1 102 ? -1.504 -6.840 -7.364 1.00 97.19 102 GLN A O 1
ATOM 735 N N . PHE A 1 103 ? -1.072 -5.816 -9.322 1.00 96.00 103 PHE A N 1
ATOM 736 C CA . PHE A 1 103 ? -1.757 -4.576 -8.974 1.00 96.00 103 PHE A CA 1
ATOM 737 C C . PHE A 1 103 ? -3.257 -4.810 -8.789 1.00 96.00 103 PHE A C 1
ATOM 739 O O . PHE A 1 103 ? -3.874 -5.551 -9.557 1.00 96.00 103 PHE A O 1
ATOM 746 N N . PHE A 1 104 ? -3.853 -4.139 -7.807 1.00 92.81 104 PHE A N 1
ATOM 747 C CA . PHE A 1 104 ? -5.258 -4.312 -7.461 1.00 92.81 104 PHE A CA 1
ATOM 748 C C . PHE A 1 104 ? -6.211 -3.874 -8.586 1.00 92.81 104 PHE A C 1
ATOM 750 O O . PHE A 1 104 ? -7.091 -4.638 -8.987 1.00 92.81 104 PHE A O 1
ATOM 757 N N . ALA A 1 105 ? -6.043 -2.658 -9.117 1.00 92.50 105 ALA A N 1
ATOM 758 C CA . ALA A 1 105 ? -6.841 -2.133 -10.226 1.00 92.50 105 ALA A CA 1
ATOM 759 C C . ALA A 1 105 ? -6.083 -1.029 -11.001 1.00 92.50 105 ALA A C 1
ATOM 761 O O . ALA A 1 105 ? -6.502 0.130 -10.973 1.00 92.50 105 ALA A O 1
ATOM 762 N N . PRO A 1 106 ? -5.002 -1.361 -11.736 1.00 92.56 106 PRO A N 1
ATOM 763 C CA . PRO A 1 106 ? -4.068 -0.384 -12.320 1.00 92.56 106 PRO A CA 1
ATOM 764 C C . PRO A 1 106 ? -4.651 0.460 -13.472 1.00 92.56 106 PRO A C 1
ATOM 766 O O . PRO A 1 106 ? -4.009 1.384 -13.961 1.00 92.56 106 PRO A O 1
ATOM 769 N N . GLY A 1 107 ? -5.870 0.164 -13.928 1.00 88.56 107 GLY A N 1
ATOM 770 C CA . GLY A 1 107 ? -6.541 0.873 -15.017 1.00 88.56 107 GLY A CA 1
ATOM 771 C C . GLY A 1 107 ? -7.634 1.834 -14.554 1.00 88.56 107 GLY A C 1
ATOM 772 O O . GLY A 1 107 ? -8.075 1.822 -13.402 1.00 88.56 107 GLY A O 1
ATOM 773 N N . ALA A 1 108 ? -8.128 2.637 -15.499 1.00 85.75 108 ALA A N 1
ATOM 774 C CA . ALA A 1 108 ? -9.303 3.470 -15.281 1.00 85.75 108 ALA A CA 1
ATOM 775 C C . ALA A 1 108 ? -10.512 2.621 -14.826 1.00 85.75 108 ALA A C 1
ATOM 777 O O . ALA A 1 108 ? -10.711 1.517 -15.339 1.00 85.75 108 ALA A O 1
ATOM 778 N N . PRO A 1 109 ? -11.356 3.134 -13.914 1.00 92.12 109 PRO A N 1
ATOM 779 C CA . PRO A 1 109 ? -11.285 4.468 -13.314 1.00 92.12 109 PRO A CA 1
ATOM 780 C C . PRO A 1 109 ? -10.414 4.551 -12.047 1.00 92.12 109 PRO A C 1
ATOM 782 O O . PRO A 1 109 ? -10.230 5.649 -11.533 1.00 92.12 109 PRO A O 1
ATOM 785 N N . ASN A 1 110 ? -9.909 3.425 -11.536 1.00 88.44 110 ASN A N 1
ATOM 786 C CA . ASN A 1 110 ? -9.372 3.343 -10.176 1.00 88.44 110 ASN A CA 1
ATOM 787 C C . ASN A 1 110 ? -7.890 3.716 -10.084 1.00 88.44 110 ASN A C 1
ATOM 789 O O . ASN A 1 110 ? -7.515 4.403 -9.141 1.00 88.44 110 ASN A O 1
ATOM 793 N N . PHE A 1 111 ? -7.072 3.281 -11.050 1.00 90.69 111 PHE A N 1
ATOM 794 C CA . PHE A 1 111 ? -5.616 3.484 -11.050 1.00 90.69 111 PHE A CA 1
ATOM 795 C C . PHE A 1 111 ? -4.957 3.090 -9.715 1.00 90.69 111 PHE A C 1
ATOM 797 O O . PHE A 1 111 ? -4.096 3.796 -9.193 1.00 90.69 111 PHE A O 1
ATOM 804 N N . ASP A 1 112 ? -5.398 1.964 -9.157 1.00 91.69 112 ASP A N 1
ATOM 805 C CA . ASP A 1 112 ? -4.934 1.431 -7.885 1.00 91.69 112 ASP A CA 1
ATOM 806 C C . ASP A 1 112 ? -3.779 0.448 -8.109 1.00 91.69 112 ASP A C 1
ATOM 808 O O . ASP A 1 112 ? -3.971 -0.670 -8.605 1.00 91.69 112 ASP A O 1
ATOM 812 N N . TYR A 1 113 ? -2.580 0.899 -7.750 1.00 94.62 113 TYR A N 1
ATOM 813 C CA . TYR A 1 113 ? -1.326 0.172 -7.919 1.00 94.62 113 TYR A CA 1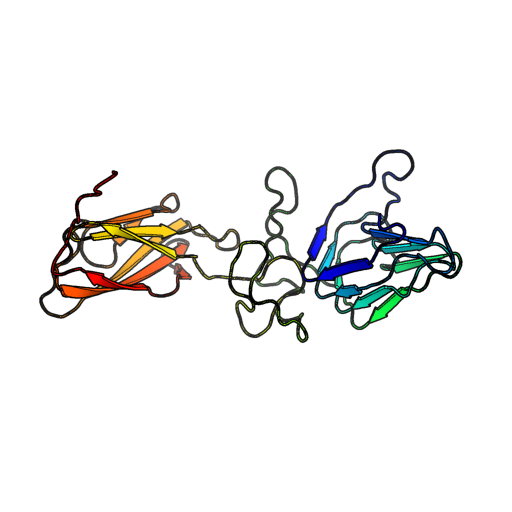
ATOM 814 C C . TYR A 1 113 ? -0.850 -0.537 -6.645 1.00 94.62 113 TYR A C 1
ATOM 816 O O . TYR A 1 113 ? 0.268 -1.055 -6.639 1.00 94.62 113 TYR A O 1
ATOM 824 N N . HIS A 1 114 ? -1.690 -0.635 -5.605 1.00 94.50 114 HIS A N 1
ATOM 825 C CA . HIS A 1 114 ? -1.392 -1.507 -4.469 1.00 94.50 114 HIS A CA 1
ATOM 826 C C . HIS A 1 114 ? -1.179 -2.941 -4.957 1.00 94.50 114 HIS A C 1
ATOM 828 O O . HIS A 1 114 ? -1.915 -3.443 -5.813 1.00 94.50 114 HIS A O 1
ATOM 834 N N . ILE A 1 115 ? -0.178 -3.608 -4.393 1.00 95.88 115 ILE A N 1
ATOM 835 C CA . ILE A 1 115 ? 0.180 -4.983 -4.739 1.00 95.88 115 ILE A CA 1
ATOM 836 C C . ILE A 1 115 ? -0.596 -5.989 -3.881 1.00 95.88 115 ILE A C 1
ATOM 838 O O . ILE A 1 115 ? -0.906 -5.727 -2.722 1.00 95.88 115 ILE A O 1
ATOM 842 N N . GLN A 1 116 ? -0.938 -7.145 -4.449 1.00 94.06 116 GLN A N 1
ATOM 843 C CA . GLN A 1 116 ? -1.683 -8.213 -3.769 1.00 94.06 116 GLN A CA 1
ATOM 844 C C . GLN A 1 116 ? -0.761 -9.301 -3.193 1.00 94.06 116 GLN A C 1
ATOM 846 O O . GLN A 1 116 ? 0.424 -9.362 -3.507 1.00 94.06 116 GLN A O 1
ATOM 851 N N . SER A 1 117 ? -1.324 -10.210 -2.391 1.00 92.56 117 SER A N 1
ATOM 852 C CA . SER A 1 117 ? -0.594 -11.224 -1.609 1.00 92.56 117 SER A CA 1
ATOM 853 C C . SER A 1 117 ? 0.300 -12.189 -2.399 1.00 92.56 117 SER A C 1
ATOM 855 O O . SER A 1 117 ? 1.173 -12.820 -1.811 1.00 92.56 117 SER A O 1
ATOM 857 N N . GLY A 1 118 ? 0.084 -12.342 -3.708 1.00 94.31 118 GLY A N 1
ATOM 858 C CA . GLY A 1 118 ? 0.912 -13.167 -4.593 1.00 94.31 118 GLY A CA 1
ATOM 859 C C . GLY A 1 118 ? 1.876 -12.358 -5.464 1.00 94.31 118 GLY A C 1
ATOM 860 O O . GLY A 1 118 ? 2.411 -12.895 -6.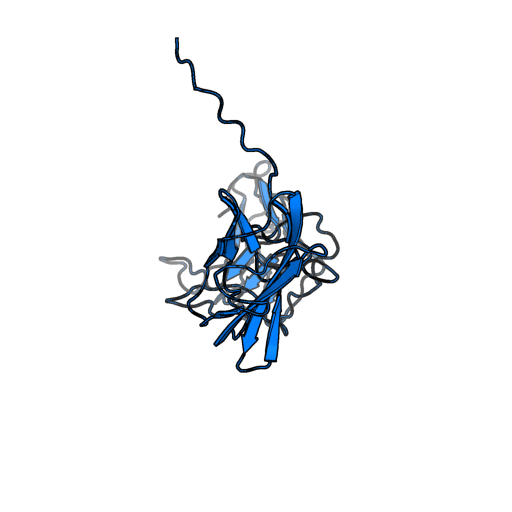435 1.00 94.31 118 GLY A O 1
ATOM 861 N N . SER A 1 119 ? 2.052 -11.068 -5.175 1.00 97.75 119 SER A N 1
ATOM 862 C CA . SER A 1 119 ? 2.911 -10.182 -5.948 1.00 97.75 119 SER A CA 1
ATOM 863 C C . SER A 1 119 ? 4.368 -10.623 -5.892 1.00 97.75 119 SER A C 1
ATOM 865 O O . SER A 1 119 ? 4.926 -10.880 -4.827 1.00 97.75 119 SER A O 1
ATOM 867 N N . ALA A 1 120 ? 5.022 -10.623 -7.053 1.00 98.44 120 ALA A N 1
ATOM 868 C CA . ALA A 1 120 ? 6.461 -10.839 -7.149 1.00 98.44 120 ALA A CA 1
ATOM 869 C C . ALA A 1 120 ? 7.281 -9.710 -6.499 1.00 98.44 120 ALA A C 1
ATOM 871 O O . ALA A 1 120 ? 8.490 -9.855 -6.355 1.00 98.44 120 ALA A O 1
ATOM 872 N N . ALA A 1 121 ? 6.654 -8.586 -6.145 1.00 97.94 121 ALA A N 1
ATOM 873 C CA . ALA A 1 121 ? 7.321 -7.461 -5.506 1.00 97.94 121 ALA A CA 1
ATOM 874 C C . ALA A 1 121 ? 7.608 -7.683 -4.012 1.00 97.94 121 ALA A C 1
ATOM 876 O O . ALA A 1 121 ? 8.483 -7.005 -3.464 1.00 97.94 121 ALA A O 1
ATOM 877 N N . ILE A 1 122 ? 6.898 -8.629 -3.386 1.00 97.25 122 ILE A N 1
ATOM 878 C CA . ILE A 1 122 ? 6.900 -8.824 -1.935 1.00 97.25 122 ILE A CA 1
ATOM 879 C C . ILE A 1 122 ? 8.262 -9.306 -1.430 1.00 97.25 122 ILE A C 1
ATOM 881 O O . ILE A 1 122 ? 8.859 -10.234 -1.985 1.00 97.25 122 ILE A O 1
ATOM 885 N N . ASP A 1 123 ? 8.739 -8.677 -0.358 1.00 95.62 123 ASP A N 1
ATOM 886 C CA . ASP A 1 123 ? 9.975 -8.967 0.362 1.00 95.62 123 ASP A CA 1
ATOM 887 C C . ASP A 1 123 ? 11.246 -8.886 -0.514 1.00 95.62 123 ASP A C 1
ATOM 889 O O . ASP A 1 123 ? 12.268 -9.515 -0.227 1.00 95.62 123 ASP A O 1
ATOM 893 N N . GLN A 1 124 ? 11.219 -8.116 -1.609 1.00 96.88 124 GLN A N 1
ATOM 894 C CA . GLN A 1 124 ? 12.331 -8.071 -2.566 1.00 96.88 124 GLN A CA 1
ATOM 895 C C . GLN A 1 124 ? 13.334 -6.927 -2.344 1.00 96.88 124 GLN A C 1
ATOM 897 O O . GLN A 1 124 ? 14.449 -7.012 -2.867 1.00 96.88 124 GLN A O 1
ATOM 902 N N . ALA A 1 125 ? 13.010 -5.876 -1.582 1.00 95.19 125 ALA A N 1
ATOM 903 C CA . ALA A 1 125 ? 13.826 -4.666 -1.396 1.00 95.19 125 ALA A CA 1
ATOM 904 C C . ALA A 1 125 ? 14.788 -4.746 -0.186 1.00 95.19 125 ALA A C 1
ATOM 906 O O . ALA A 1 125 ? 14.735 -3.941 0.745 1.00 95.19 125 ALA A O 1
ATOM 907 N N . MET A 1 126 ? 15.707 -5.718 -0.210 1.00 86.25 126 MET A N 1
ATOM 908 C CA . MET A 1 126 ? 16.596 -6.064 0.920 1.00 86.25 126 MET A CA 1
ATOM 909 C C . MET A 1 126 ? 17.563 -4.960 1.392 1.00 86.25 126 MET A C 1
ATOM 911 O O . MET A 1 126 ? 18.050 -5.019 2.517 1.00 86.25 126 MET A O 1
ATOM 915 N N . ASP A 1 127 ? 17.882 -3.979 0.549 1.00 84.00 127 ASP A N 1
ATOM 916 C CA . ASP A 1 127 ? 18.920 -2.963 0.799 1.00 84.00 127 ASP A CA 1
ATOM 917 C C . ASP A 1 127 ? 18.365 -1.543 1.002 1.00 84.00 127 ASP A C 1
ATOM 919 O O . ASP A 1 127 ? 19.116 -0.567 0.999 1.00 84.00 127 ASP A O 1
ATOM 923 N N . SER A 1 128 ? 17.049 -1.423 1.182 1.00 89.06 128 SER A N 1
ATOM 924 C CA . SER A 1 128 ? 16.383 -0.148 1.434 1.00 89.06 128 SER A CA 1
ATOM 925 C C . SER A 1 128 ? 16.237 0.151 2.925 1.00 89.06 128 SER A C 1
ATOM 927 O O . SER A 1 128 ? 15.969 -0.742 3.732 1.00 89.06 128 SER A O 1
ATOM 929 N N . ASP A 1 129 ? 16.355 1.430 3.276 1.00 88.94 129 ASP A N 1
ATOM 930 C CA . ASP A 1 129 ? 16.173 1.992 4.615 1.00 88.94 129 ASP A CA 1
ATOM 931 C C . ASP A 1 129 ? 14.944 2.913 4.729 1.00 88.94 129 ASP A C 1
ATOM 933 O O . ASP A 1 129 ? 14.670 3.428 5.815 1.00 88.94 129 ASP A O 1
ATOM 937 N N . LEU A 1 130 ? 14.162 3.087 3.653 1.00 92.44 130 LEU A N 1
ATOM 938 C CA . LEU A 1 130 ? 12.948 3.907 3.694 1.00 92.44 130 LEU A CA 1
ATOM 939 C C . LEU A 1 130 ? 11.951 3.340 4.710 1.00 92.44 130 LEU A C 1
ATOM 941 O O . LEU A 1 130 ? 11.667 2.141 4.718 1.00 92.44 130 LEU A O 1
ATOM 945 N N . SER A 1 131 ? 11.440 4.206 5.584 1.00 93.62 131 SER A N 1
ATOM 946 C CA . SER A 1 131 ? 10.586 3.827 6.715 1.00 93.62 131 SER A CA 1
ATOM 947 C C . SER A 1 131 ? 9.091 3.877 6.413 1.00 93.62 131 SER A C 1
ATOM 949 O O . SER A 1 131 ? 8.309 3.316 7.182 1.00 93.62 131 SER A O 1
ATOM 951 N N . THR A 1 132 ? 8.693 4.521 5.313 1.00 92.12 132 THR A N 1
ATOM 952 C CA . THR A 1 132 ? 7.299 4.596 4.869 1.00 92.12 132 THR A CA 1
ATOM 953 C C . THR A 1 132 ? 7.155 4.341 3.371 1.00 92.12 132 THR A C 1
ATOM 955 O O . THR A 1 132 ? 8.116 4.490 2.603 1.00 92.12 132 THR A O 1
ATOM 958 N N . ASP A 1 133 ? 5.957 3.936 2.965 1.00 92.69 133 ASP A N 1
ATOM 959 C CA . ASP A 1 133 ? 5.541 3.823 1.568 1.00 92.69 133 ASP A CA 1
ATOM 960 C C . ASP A 1 133 ? 4.881 5.119 1.050 1.00 92.69 133 ASP A C 1
ATOM 962 O O . ASP A 1 133 ? 4.936 6.162 1.713 1.00 92.69 133 ASP A O 1
ATOM 966 N N . LEU A 1 134 ? 4.323 5.074 -0.165 1.00 90.94 134 LEU A N 1
ATOM 967 C CA . LEU A 1 134 ? 3.688 6.226 -0.815 1.00 90.94 134 LEU A CA 1
ATOM 968 C C . LEU A 1 134 ? 2.431 6.717 -0.075 1.00 90.94 134 LEU A C 1
ATOM 970 O O . LEU A 1 134 ? 2.181 7.923 -0.031 1.00 90.94 134 LEU A O 1
ATOM 974 N N . ASP A 1 135 ? 1.686 5.799 0.538 1.00 86.62 135 ASP A N 1
ATOM 975 C CA . ASP A 1 135 ? 0.464 6.063 1.304 1.00 86.62 135 ASP A CA 1
ATOM 976 C C . ASP A 1 135 ? 0.751 6.494 2.760 1.00 86.62 135 ASP A C 1
ATOM 978 O O . ASP A 1 135 ? -0.171 6.794 3.526 1.00 86.62 135 ASP A O 1
ATOM 982 N N . GLY A 1 136 ? 2.027 6.548 3.159 1.00 86.69 136 GLY A N 1
ATOM 983 C CA . GLY A 1 136 ? 2.465 6.886 4.515 1.00 86.69 136 GLY A CA 1
ATOM 984 C C . GLY A 1 136 ? 2.375 5.720 5.504 1.00 86.69 136 GLY A C 1
ATOM 985 O O . GLY A 1 136 ? 2.501 5.933 6.712 1.00 86.69 136 GLY A O 1
ATOM 986 N N . GLN A 1 137 ? 2.163 4.498 5.014 1.00 86.00 137 GLN A N 1
ATOM 987 C CA . GLN A 1 137 ? 2.152 3.277 5.812 1.00 86.00 137 GLN A CA 1
ATOM 988 C C . GLN A 1 137 ? 3.587 2.852 6.130 1.00 86.00 137 GLN A C 1
ATOM 990 O O . GLN A 1 137 ? 4.551 3.287 5.496 1.00 86.00 137 GLN A O 1
ATOM 995 N N . LYS A 1 138 ? 3.749 2.017 7.156 1.00 88.56 138 LYS A N 1
ATOM 996 C CA . LYS A 1 138 ? 5.063 1.552 7.604 1.00 88.56 138 LYS A CA 1
ATOM 997 C C . LYS A 1 138 ? 5.731 0.677 6.539 1.00 88.56 138 LYS A C 1
ATOM 999 O O . LYS A 1 138 ? 5.117 -0.224 5.979 1.00 88.56 138 LYS A O 1
ATOM 1004 N N . ARG A 1 139 ? 7.040 0.870 6.372 1.00 92.44 139 ARG A N 1
ATOM 1005 C CA . ARG A 1 139 ? 7.921 0.022 5.568 1.00 92.44 139 ARG A CA 1
ATOM 1006 C C . ARG A 1 139 ? 9.090 -0.503 6.430 1.00 92.44 139 ARG A C 1
ATOM 1008 O O . ARG A 1 139 ? 9.840 0.306 6.989 1.00 92.44 139 ARG A O 1
ATOM 1015 N N . PRO A 1 140 ? 9.297 -1.829 6.550 1.00 93.44 140 PRO A N 1
ATOM 1016 C CA . PRO A 1 140 ? 8.531 -2.898 5.908 1.00 93.44 140 PRO A CA 1
ATOM 1017 C C . PRO A 1 140 ? 7.162 -3.141 6.559 1.00 93.44 140 PRO A C 1
ATOM 1019 O O . PRO A 1 140 ? 7.031 -3.022 7.786 1.00 93.44 140 PRO A O 1
ATOM 1022 N N . SER A 1 141 ? 6.183 -3.547 5.748 1.00 88.00 141 SER A N 1
ATOM 1023 C CA . SER A 1 141 ? 4.941 -4.180 6.213 1.00 88.00 141 SER A CA 1
ATOM 1024 C C . SER A 1 141 ? 5.059 -5.695 6.054 1.00 88.00 141 SER A C 1
ATOM 1026 O O . SER A 1 141 ? 4.580 -6.280 5.095 1.00 88.00 141 SER A O 1
ATOM 1028 N N . GLY A 1 142 ? 5.738 -6.347 6.998 1.00 85.19 142 GLY A N 1
ATOM 1029 C CA . GLY A 1 142 ? 6.045 -7.774 6.903 1.00 85.19 142 GLY A CA 1
ATOM 1030 C C . GLY A 1 142 ? 7.475 -8.070 7.327 1.00 85.19 142 GLY A C 1
ATOM 1031 O O . GLY A 1 142 ? 7.975 -7.486 8.292 1.00 85.19 142 GLY A O 1
ATOM 1032 N N . SER A 1 143 ? 8.120 -9.008 6.633 1.00 88.12 143 SER A N 1
ATOM 1033 C CA . SER A 1 143 ? 9.471 -9.459 6.978 1.00 88.12 143 SER A CA 1
ATOM 1034 C C . SER A 1 143 ? 10.556 -8.543 6.407 1.00 88.12 143 SER A C 1
ATOM 1036 O O . SER A 1 143 ? 11.527 -8.220 7.092 1.00 88.12 143 SER A O 1
ATOM 1038 N N . THR A 1 144 ? 10.359 -8.096 5.169 1.00 93.25 144 THR A N 1
ATOM 1039 C CA . THR A 1 144 ? 11.270 -7.291 4.358 1.00 93.25 144 THR A CA 1
ATOM 1040 C C . THR A 1 144 ? 10.446 -6.252 3.595 1.00 93.25 144 THR A C 1
ATOM 1042 O O . THR A 1 144 ? 9.223 -6.276 3.618 1.00 93.25 144 THR A O 1
ATOM 1045 N N . ARG A 1 145 ? 11.121 -5.267 2.999 1.00 95.56 145 ARG A N 1
ATOM 1046 C CA . ARG A 1 145 ? 10.475 -4.228 2.195 1.00 95.56 145 ARG A CA 1
ATOM 1047 C C . ARG A 1 145 ? 10.144 -4.775 0.813 1.00 95.56 145 ARG A C 1
ATOM 1049 O O . ARG A 1 145 ? 10.914 -5.571 0.267 1.00 95.56 145 ARG A O 1
ATOM 1056 N N . ASP A 1 146 ? 9.097 -4.250 0.212 1.00 97.62 146 ASP A N 1
ATOM 1057 C CA . ASP A 1 146 ? 8.667 -4.596 -1.134 1.00 97.62 146 ASP A CA 1
ATOM 1058 C C . ASP A 1 146 ? 9.299 -3.646 -2.149 1.00 97.62 146 ASP A C 1
ATOM 1060 O O . A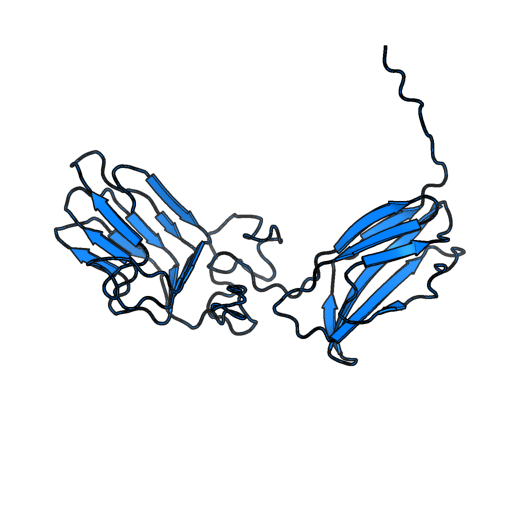SP A 1 146 ? 9.598 -2.487 -1.851 1.00 97.62 146 ASP A O 1
ATOM 1064 N N . VAL A 1 147 ? 9.543 -4.119 -3.370 1.00 98.00 147 VAL A N 1
ATOM 1065 C CA . VAL A 1 147 ? 9.913 -3.199 -4.457 1.00 98.00 147 VAL A CA 1
ATOM 1066 C C . VAL A 1 147 ? 8.670 -2.475 -4.967 1.00 98.00 147 VAL A C 1
ATOM 1068 O O . VAL A 1 147 ? 7.592 -3.049 -5.018 1.00 98.00 147 VAL A O 1
ATOM 1071 N N . GLY A 1 148 ? 8.823 -1.230 -5.408 1.00 97.38 148 GLY A N 1
ATOM 1072 C CA . GLY A 1 148 ? 7.699 -0.397 -5.840 1.00 97.38 148 GLY A CA 1
ATOM 1073 C C . GLY A 1 148 ? 7.267 0.620 -4.793 1.00 97.38 148 GLY A C 1
ATOM 1074 O O . GLY A 1 148 ? 7.915 0.778 -3.759 1.00 97.38 148 GLY A O 1
ATOM 1075 N N . ALA A 1 149 ? 6.214 1.366 -5.120 1.00 96.00 149 ALA A N 1
ATOM 1076 C CA . ALA A 1 149 ? 5.694 2.460 -4.303 1.00 96.00 149 ALA A CA 1
ATOM 1077 C C . ALA A 1 149 ? 5.105 1.986 -2.974 1.00 96.00 149 ALA A C 1
ATOM 1079 O O . ALA A 1 149 ? 5.416 2.583 -1.940 1.00 96.00 149 ALA A O 1
ATOM 1080 N N . ASP A 1 150 ? 4.358 0.887 -3.010 1.00 94.44 150 ASP A N 1
ATOM 1081 C CA . ASP A 1 150 ? 3.535 0.388 -1.911 1.00 94.44 150 ASP A CA 1
ATOM 1082 C C . ASP A 1 150 ? 4.095 -0.909 -1.327 1.00 94.44 150 ASP A C 1
ATOM 1084 O O . ASP A 1 150 ? 4.754 -1.684 -2.023 1.00 94.44 150 ASP A O 1
ATOM 1088 N N . GLU A 1 151 ? 3.824 -1.137 -0.045 1.00 94.19 151 GLU A N 1
ATOM 1089 C CA . GLU A 1 151 ? 4.009 -2.443 0.586 1.00 94.19 151 GLU A CA 1
ATOM 1090 C C . GLU A 1 151 ? 2.701 -3.243 0.523 1.00 94.19 151 GLU A C 1
ATOM 1092 O O . GLU A 1 151 ? 1.598 -2.695 0.609 1.00 94.19 151 GLU A O 1
ATOM 1097 N N . TYR A 1 152 ? 2.798 -4.564 0.437 1.00 93.69 152 TYR A N 1
ATOM 1098 C CA . TYR A 1 152 ? 1.676 -5.446 0.690 1.00 93.69 152 TYR A CA 1
ATOM 1099 C C . TYR A 1 152 ? 1.352 -5.423 2.187 1.00 93.69 152 TYR A C 1
ATOM 1101 O O . TYR A 1 152 ? 1.997 -6.082 3.001 1.00 93.69 152 TYR A O 1
ATOM 1109 N N . SER A 1 153 ? 0.310 -4.678 2.555 1.00 89.06 153 SER A N 1
ATOM 1110 C CA . SER A 1 153 ? -0.160 -4.593 3.936 1.00 89.06 153 SER A CA 1
ATOM 1111 C C . SER A 1 153 ? -1.589 -5.102 4.093 1.00 89.06 153 SER A C 1
ATOM 1113 O O . SER A 1 153 ? -2.487 -4.792 3.311 1.00 89.06 153 SER A O 1
ATOM 1115 N N . THR A 1 154 ? -1.808 -5.875 5.158 1.00 89.06 154 THR A N 1
ATOM 1116 C CA . THR A 1 154 ? -3.147 -6.269 5.639 1.00 89.06 154 THR A CA 1
ATOM 1117 C C . THR A 1 154 ? -3.560 -5.477 6.884 1.00 89.06 154 THR A C 1
ATOM 1119 O O . THR A 1 154 ? -4.593 -5.757 7.503 1.00 89.06 154 THR A O 1
ATOM 1122 N N . GLU A 1 155 ? -2.751 -4.488 7.266 1.00 89.62 155 GLU A N 1
ATOM 1123 C CA . GLU A 1 155 ? -3.038 -3.613 8.391 1.00 89.62 155 GLU A CA 1
ATOM 1124 C C . GLU A 1 155 ? -4.162 -2.641 8.024 1.00 89.62 155 GLU A C 1
ATOM 1126 O O . GLU A 1 155 ? -4.214 -2.107 6.918 1.00 89.62 155 GLU A O 1
ATOM 1131 N N . ILE A 1 156 ? -5.071 -2.395 8.966 1.00 93.00 156 ILE A N 1
ATOM 1132 C CA . ILE A 1 156 ? -6.080 -1.339 8.856 1.00 93.00 156 ILE A CA 1
ATOM 1133 C C . ILE A 1 156 ? -5.526 -0.095 9.559 1.00 93.00 156 ILE A C 1
ATOM 1135 O O . ILE A 1 156 ? -5.477 -0.090 10.792 1.00 93.00 156 ILE A O 1
ATOM 1139 N N . PRO A 1 157 ? -5.141 0.976 8.835 1.00 90.75 157 PRO A N 1
ATOM 1140 C CA . PRO A 1 157 ? -4.603 2.174 9.466 1.00 90.75 157 PRO A CA 1
ATOM 1141 C C . PRO A 1 157 ? -5.662 2.807 10.364 1.00 90.75 157 PRO A C 1
ATOM 1143 O O . PRO A 1 157 ? -6.733 3.192 9.888 1.00 90.75 157 PRO A O 1
ATOM 1146 N N . LEU A 1 158 ? -5.365 2.909 11.659 1.00 94.06 158 LEU A N 1
ATOM 1147 C CA . LEU A 1 158 ? -6.273 3.427 12.675 1.00 94.06 158 LEU A CA 1
ATOM 1148 C C . LEU A 1 158 ? -5.690 4.683 13.321 1.00 94.06 158 LEU A C 1
ATOM 1150 O O . LEU A 1 158 ? -4.557 4.704 13.795 1.00 94.06 158 LEU A O 1
ATOM 1154 N N . SER A 1 159 ? -6.508 5.724 13.395 1.00 94.12 159 SER A N 1
ATOM 1155 C CA . SER A 1 159 ? -6.224 6.951 14.132 1.00 94.12 159 SER A CA 1
ATOM 1156 C C . SER A 1 159 ? -7.375 7.286 15.073 1.00 94.12 159 SER A C 1
ATOM 1158 O O . SER A 1 159 ? -8.472 6.724 14.983 1.00 94.12 159 SER A O 1
ATOM 1160 N N . PHE A 1 160 ? -7.122 8.196 16.011 1.00 95.62 160 PHE A N 1
ATOM 1161 C CA . PHE A 1 160 ? -8.122 8.590 16.987 1.00 95.62 160 PHE A CA 1
ATOM 1162 C C . PHE A 1 160 ? -8.001 10.057 17.391 1.00 95.62 160 PHE A C 1
ATOM 1164 O O . PHE A 1 160 ? -6.910 10.622 17.444 1.00 95.62 160 PHE A O 1
ATOM 1171 N N . SER A 1 161 ? -9.132 10.647 17.762 1.00 94.81 161 SER A N 1
ATOM 1172 C CA . SER A 1 161 ? -9.208 11.948 18.421 1.00 94.81 161 SER A CA 1
ATOM 1173 C C . SER A 1 161 ? -9.978 11.815 19.728 1.00 94.81 161 SER A C 1
ATOM 1175 O O . SER A 1 161 ? -11.058 11.221 19.771 1.00 94.81 161 SER A O 1
ATOM 1177 N N . ARG A 1 162 ? -9.439 12.374 20.809 1.00 92.00 162 ARG A N 1
ATOM 1178 C CA . ARG A 1 162 ? -10.093 12.347 22.122 1.00 92.00 162 ARG A CA 1
ATOM 1179 C C . ARG A 1 162 ? -11.287 13.297 22.143 1.00 92.00 162 ARG A C 1
ATOM 1181 O O . ARG A 1 162 ? -11.218 14.388 21.586 1.00 92.00 162 ARG A O 1
ATOM 1188 N N . ILE A 1 163 ? -12.341 12.891 22.840 1.00 90.81 163 ILE A N 1
ATOM 1189 C CA . ILE A 1 163 ? -13.468 13.753 23.202 1.00 90.81 163 ILE A CA 1
ATOM 1190 C C . ILE A 1 163 ? -13.741 13.613 24.707 1.00 90.81 163 ILE A C 1
ATOM 1192 O O . ILE A 1 163 ? -13.292 12.640 25.328 1.00 90.81 163 ILE A O 1
ATOM 1196 N N . PRO A 1 164 ? -14.487 14.537 25.331 1.00 89.12 164 PRO A N 1
ATOM 1197 C CA . PRO A 1 164 ? -14.868 14.387 26.728 1.00 89.12 164 PRO A CA 1
ATOM 1198 C C . PRO A 1 164 ? -15.584 13.051 26.962 1.00 89.12 164 PRO A C 1
ATOM 1200 O O . PRO A 1 164 ? -16.617 12.767 26.358 1.00 89.12 164 PRO A O 1
ATOM 1203 N N . ARG A 1 165 ? -15.025 12.221 27.854 1.00 90.25 165 ARG A N 1
ATOM 1204 C CA . ARG A 1 165 ? -15.535 10.869 28.166 1.00 90.25 165 ARG A CA 1
ATOM 1205 C C . ARG A 1 165 ? -15.676 9.963 26.931 1.00 90.25 165 ARG A C 1
ATOM 1207 O O . ARG A 1 165 ? -16.612 9.165 26.852 1.00 90.25 165 ARG A O 1
ATOM 1214 N N . GLY A 1 166 ? -14.767 10.082 25.967 1.00 93.44 166 GLY A N 1
ATOM 1215 C CA . GLY A 1 166 ? -14.843 9.282 24.756 1.00 93.44 166 GLY A CA 1
ATOM 1216 C C . GLY A 1 166 ? -13.641 9.398 23.831 1.00 93.44 166 GLY A C 1
ATOM 1217 O O . GLY A 1 166 ? -12.665 10.105 24.091 1.00 93.44 166 GLY A O 1
ATOM 1218 N N . VAL A 1 167 ? -13.750 8.702 22.710 1.00 95.81 167 VAL A N 1
ATOM 1219 C CA . VAL A 1 167 ? -12.800 8.760 21.607 1.00 95.81 167 VAL A CA 1
ATOM 1220 C C . VAL A 1 167 ? -13.546 8.599 20.288 1.00 95.81 167 VAL A C 1
ATOM 1222 O O . VAL A 1 167 ? -14.439 7.765 20.174 1.00 95.81 167 VAL A O 1
ATOM 1225 N N . THR A 1 168 ? -13.179 9.389 19.286 1.00 97.38 168 THR A N 1
ATOM 1226 C CA . THR A 1 168 ? -13.579 9.152 17.898 1.00 97.38 168 THR A CA 1
ATOM 1227 C C . THR A 1 168 ? -12.450 8.423 17.196 1.00 97.38 168 THR A C 1
ATOM 1229 O O . THR A 1 168 ? -11.324 8.911 17.162 1.00 97.38 168 THR A O 1
ATOM 1232 N N . LEU A 1 169 ? -12.759 7.246 16.671 1.00 98.19 169 LEU A N 1
ATOM 1233 C CA . LEU A 1 169 ? -11.879 6.416 15.863 1.00 98.19 169 LEU A CA 1
ATOM 1234 C C . LEU A 1 169 ? -12.090 6.757 14.387 1.00 98.19 169 LEU A C 1
ATOM 1236 O O . LEU A 1 169 ? -13.223 7.007 13.968 1.00 98.19 169 LEU A O 1
ATOM 1240 N N . SER A 1 170 ? -11.019 6.726 13.602 1.00 97.69 170 SER A N 1
ATOM 1241 C CA . SER A 1 170 ? -11.063 6.858 12.147 1.00 97.69 170 SER A CA 1
ATOM 1242 C C . SER A 1 170 ? -10.095 5.866 11.520 1.00 97.69 170 SER A C 1
ATOM 1244 O O . SER A 1 170 ? -8.932 5.809 11.920 1.00 97.69 170 SER A O 1
ATOM 1246 N N . TRP A 1 171 ? -10.553 5.117 10.523 1.00 96.56 171 TRP A N 1
ATOM 1247 C CA . TRP A 1 171 ? -9.732 4.153 9.796 1.00 96.56 171 TRP A CA 1
ATOM 1248 C C . TRP A 1 171 ? -9.974 4.205 8.291 1.00 96.56 171 TRP A C 1
ATOM 1250 O O . TRP A 1 171 ? -11.012 4.674 7.823 1.00 96.56 171 TRP A O 1
ATOM 1260 N N . ARG A 1 172 ? -9.006 3.702 7.523 1.00 91.50 172 ARG A N 1
ATOM 1261 C CA . ARG A 1 172 ? -9.116 3.540 6.067 1.00 91.50 172 ARG A CA 1
ATOM 1262 C C . ARG A 1 172 ? -9.270 2.062 5.723 1.00 91.50 172 ARG A C 1
ATOM 1264 O O . ARG A 1 172 ? -8.549 1.234 6.267 1.00 91.50 172 ARG A O 1
ATOM 1271 N N . LYS A 1 173 ? -10.185 1.740 4.802 1.00 91.25 173 LYS A N 1
ATOM 1272 C CA . LYS A 1 173 ? -10.316 0.398 4.213 1.00 91.25 173 LYS A CA 1
ATOM 1273 C C . LYS A 1 173 ? -9.076 0.095 3.358 1.00 91.25 173 LYS A C 1
ATOM 1275 O O . LYS A 1 173 ? -8.884 0.811 2.373 1.00 91.25 173 LYS A O 1
ATOM 1280 N N . PRO A 1 174 ? -8.259 -0.926 3.678 1.00 88.44 174 PRO A N 1
ATOM 1281 C CA . PRO A 1 174 ? -7.156 -1.326 2.810 1.00 88.44 174 PRO A CA 1
ATOM 1282 C C . PRO A 1 174 ? -7.716 -1.867 1.486 1.00 88.44 174 PRO A C 1
ATOM 1284 O O . PRO A 1 174 ? -8.575 -2.755 1.534 1.00 88.44 174 PRO A O 1
ATOM 1287 N N . PRO A 1 175 ? -7.273 -1.368 0.316 1.00 82.44 175 PRO A N 1
ATOM 1288 C CA . PRO A 1 175 ? -7.834 -1.784 -0.971 1.00 82.44 175 PRO A CA 1
ATOM 1289 C C . PRO A 1 175 ? -7.683 -3.283 -1.234 1.00 82.44 175 PRO A C 1
ATOM 1291 O O . PRO A 1 175 ? -8.590 -3.921 -1.755 1.00 82.44 175 PRO A O 1
ATOM 1294 N N . VAL A 1 176 ? -6.568 -3.863 -0.784 1.00 85.25 176 VAL A N 1
ATOM 1295 C CA . VAL A 1 176 ? -6.218 -5.272 -1.001 1.00 85.25 176 VAL A CA 1
ATOM 1296 C C . VAL A 1 176 ? -7.083 -6.259 -0.212 1.00 85.25 176 VAL A C 1
ATOM 1298 O O . VAL A 1 176 ? -7.071 -7.453 -0.509 1.00 85.25 176 VAL A O 1
ATOM 1301 N N . LEU A 1 177 ? -7.841 -5.790 0.787 1.00 89.94 177 LEU A N 1
ATOM 1302 C CA . LEU A 1 177 ? -8.649 -6.650 1.646 1.00 89.94 177 LEU A CA 1
ATOM 1303 C C . LEU A 1 177 ? -10.120 -6.687 1.201 1.00 89.94 177 LEU A C 1
ATOM 1305 O O . LEU A 1 177 ? -10.759 -5.637 1.076 1.00 89.94 177 LEU A O 1
ATOM 1309 N N . PRO A 1 178 ? -10.728 -7.881 1.062 1.00 91.81 178 PRO A N 1
ATOM 1310 C CA . PRO A 1 178 ? -12.132 -8.035 0.682 1.00 91.81 178 PRO A CA 1
ATOM 1311 C C . PRO A 1 178 ? -13.070 -7.784 1.877 1.00 91.81 178 PRO A C 1
ATOM 1313 O O . PRO A 1 178 ? -13.800 -8.670 2.313 1.00 91.81 178 PRO A O 1
ATOM 1316 N N . ILE A 1 179 ? -13.028 -6.581 2.451 1.00 95.75 179 ILE A N 1
ATOM 1317 C CA . ILE A 1 179 ? -13.797 -6.236 3.652 1.00 95.75 179 ILE A CA 1
ATOM 1318 C C . ILE A 1 179 ? -15.275 -6.008 3.305 1.00 95.75 179 ILE A C 1
ATOM 1320 O O . ILE A 1 179 ? -15.600 -5.096 2.544 1.00 95.75 179 ILE A O 1
ATOM 1324 N N . THR A 1 180 ? -16.159 -6.787 3.927 1.00 97.25 180 THR A N 1
ATOM 1325 C CA . THR A 1 180 ? -17.628 -6.684 3.888 1.00 97.25 180 THR A CA 1
ATOM 1326 C C . THR A 1 180 ? -18.236 -6.231 5.225 1.00 97.25 180 THR A C 1
ATOM 1328 O O . THR A 1 180 ? -19.453 -6.111 5.339 1.00 97.25 180 THR A O 1
ATOM 1331 N N . GLY A 1 181 ? -17.416 -5.969 6.244 1.00 97.81 181 GLY A N 1
ATOM 1332 C CA . GLY A 1 181 ? -17.846 -5.402 7.522 1.00 97.81 181 GLY A CA 1
ATOM 1333 C C . GLY A 1 181 ? -16.670 -5.116 8.447 1.00 97.81 181 GLY A C 1
ATOM 1334 O O . GLY A 1 181 ? -15.560 -5.582 8.205 1.00 97.81 181 GLY A O 1
ATOM 1335 N N . TYR A 1 182 ? -16.909 -4.381 9.527 1.00 98.50 182 TYR A N 1
ATOM 1336 C CA . TYR A 1 182 ? -15.919 -4.188 10.585 1.00 98.50 182 TYR A CA 1
ATOM 1337 C C . TYR A 1 182 ? -16.463 -4.668 11.922 1.00 98.50 182 TYR A C 1
ATOM 1339 O O . TYR A 1 182 ? -17.671 -4.648 12.165 1.00 98.50 182 TYR A O 1
ATOM 1347 N N . ARG A 1 183 ? -15.562 -5.035 12.829 1.00 97.94 183 ARG A N 1
ATOM 1348 C CA . ARG A 1 183 ? -15.860 -5.054 14.258 1.00 97.94 183 ARG A CA 1
ATOM 1349 C C . ARG A 1 183 ? -14.831 -4.240 15.023 1.00 97.94 183 ARG A C 1
ATOM 1351 O O . ARG A 1 183 ? -13.636 -4.341 14.758 1.00 97.94 183 ARG A O 1
ATOM 1358 N N . VAL A 1 184 ? -15.301 -3.435 15.966 1.00 98.38 184 VAL A N 1
ATOM 1359 C CA . VAL A 1 184 ? -14.444 -2.716 16.907 1.00 98.38 184 VAL A CA 1
ATOM 1360 C C . VAL A 1 184 ? -14.395 -3.518 18.194 1.00 98.38 184 VAL A C 1
ATOM 1362 O O . VAL A 1 184 ? -15.415 -3.711 18.859 1.00 98.38 184 VAL A O 1
ATOM 1365 N N . GLU A 1 185 ? -13.205 -3.997 18.524 1.00 98.25 185 GLU A N 1
ATOM 1366 C CA . GLU A 1 185 ? -12.917 -4.703 19.764 1.00 98.25 185 GLU A CA 1
ATOM 1367 C C . GLU A 1 185 ? -12.264 -3.737 20.743 1.00 98.25 185 GLU A C 1
ATOM 1369 O O . GLU A 1 185 ? -11.412 -2.930 20.368 1.00 98.25 185 GLU A O 1
ATOM 1374 N N . TYR A 1 186 ? -12.642 -3.822 22.013 1.00 97.75 186 TYR A N 1
ATOM 1375 C CA . TYR A 1 186 ? -11.903 -3.149 23.066 1.00 97.75 186 TYR A CA 1
ATOM 1376 C C . TYR A 1 186 ? -11.872 -3.943 24.371 1.00 97.75 186 TYR A C 1
ATOM 1378 O O . TYR A 1 186 ? -12.791 -4.701 24.692 1.00 97.75 186 TYR A O 1
ATOM 1386 N N . THR A 1 187 ? -10.819 -3.713 25.150 1.00 97.88 187 THR A N 1
ATOM 1387 C CA . THR A 1 187 ? -10.726 -4.078 26.567 1.00 97.88 187 THR A CA 1
ATOM 1388 C C . THR A 1 187 ? -10.700 -2.815 27.423 1.00 97.88 187 THR A C 1
ATOM 1390 O O . THR A 1 187 ? -10.428 -1.717 26.930 1.00 97.88 187 THR A O 1
ATOM 1393 N N . LYS A 1 188 ? -11.033 -2.955 28.707 1.00 97.19 188 LYS A N 1
ATOM 1394 C CA . LYS A 1 188 ? -11.144 -1.841 29.653 1.00 97.19 188 LYS A CA 1
ATOM 1395 C C . LYS A 1 188 ? -10.615 -2.238 31.027 1.00 97.19 188 LYS A C 1
ATOM 1397 O O . LYS A 1 188 ? -10.692 -3.407 31.405 1.00 97.19 188 LYS A O 1
ATOM 1402 N N . SER A 1 189 ? -10.107 -1.268 31.785 1.00 97.06 189 SER A N 1
ATOM 1403 C CA . SER A 1 189 ? -9.741 -1.472 33.193 1.00 97.06 189 SER A CA 1
ATOM 1404 C C . SER A 1 189 ? -10.921 -2.014 34.015 1.00 97.06 189 SER A C 1
ATOM 1406 O O . SER A 1 189 ? -12.082 -1.707 33.736 1.00 97.06 189 SER A O 1
ATOM 1408 N N . ALA A 1 190 ? -10.633 -2.796 35.058 1.00 96.00 190 ALA A N 1
ATOM 1409 C CA . ALA A 1 190 ? -11.662 -3.323 35.955 1.00 96.00 190 ALA A CA 1
ATOM 1410 C C . ALA A 1 190 ? -12.527 -2.193 36.551 1.00 96.00 190 ALA A C 1
ATOM 1412 O O . ALA A 1 190 ? -12.011 -1.149 36.946 1.00 96.00 190 ALA A O 1
ATOM 1413 N N . GLY A 1 191 ? -13.847 -2.398 36.595 1.00 93.69 191 GLY A N 1
ATOM 1414 C CA . GLY A 1 191 ? -14.811 -1.400 37.080 1.00 93.69 191 GLY A CA 1
ATOM 1415 C C . GLY A 1 191 ? -15.153 -0.282 36.085 1.00 93.69 191 GLY A C 1
ATOM 1416 O O . GLY A 1 191 ? -16.004 0.553 36.384 1.00 93.69 191 GLY A O 1
ATOM 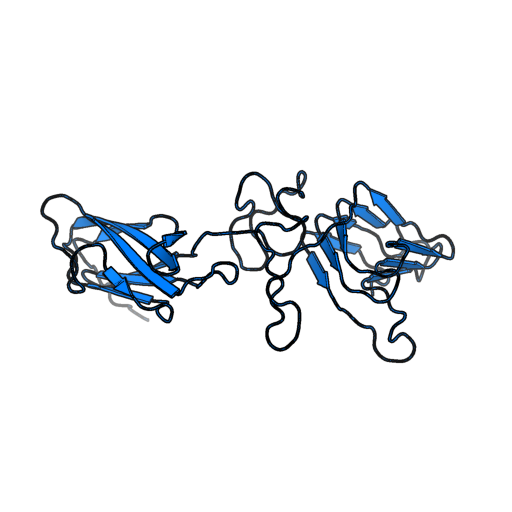1417 N N . ALA A 1 192 ? -14.535 -0.256 34.901 1.00 95.62 192 ALA A N 1
ATOM 1418 C CA . ALA A 1 192 ? -14.909 0.674 33.843 1.00 95.62 192 ALA A CA 1
ATOM 1419 C C . ALA A 1 192 ? -16.203 0.241 33.128 1.00 95.62 192 ALA A C 1
ATOM 1421 O O . ALA A 1 192 ? -16.478 -0.949 32.946 1.00 95.62 192 ALA A O 1
ATOM 1422 N N . ASN A 1 193 ? -16.985 1.222 32.681 1.00 94.56 193 ASN A N 1
ATOM 1423 C CA . ASN A 1 193 ? -18.230 0.998 31.955 1.00 94.56 193 ASN A CA 1
ATOM 1424 C C . ASN A 1 193 ? -17.954 0.609 30.501 1.00 94.56 193 ASN A C 1
ATOM 1426 O O . ASN A 1 193 ? -16.898 0.911 29.948 1.00 94.56 193 ASN A O 1
ATOM 1430 N N . ASP A 1 194 ? -18.909 -0.082 29.879 1.00 96.12 194 ASP A N 1
ATOM 1431 C CA . ASP A 1 194 ? -18.922 -0.194 28.420 1.00 96.12 194 ASP A CA 1
ATOM 1432 C C . ASP A 1 194 ? -19.234 1.144 27.760 1.00 96.12 194 ASP A C 1
ATOM 1434 O O . ASP A 1 194 ? -19.685 2.100 28.398 1.00 96.12 194 ASP A O 1
ATOM 1438 N N . THR A 1 195 ? -18.968 1.194 26.460 1.00 95.38 195 THR A N 1
ATOM 1439 C CA . THR A 1 195 ? -19.323 2.345 25.638 1.00 95.38 195 THR A CA 1
ATOM 1440 C C . THR A 1 195 ? -20.838 2.438 25.492 1.00 95.38 195 THR A C 1
ATOM 1442 O O . THR A 1 195 ? -21.552 1.436 25.578 1.00 95.38 195 THR A O 1
ATOM 1445 N N . PHE A 1 196 ? -21.354 3.632 25.217 1.00 96.69 196 PHE A N 1
ATOM 1446 C CA . PHE A 1 196 ? -22.781 3.805 24.930 1.00 96.69 196 PHE A CA 1
ATOM 1447 C C . PHE A 1 196 ? -23.221 3.139 23.623 1.00 96.69 196 PHE A C 1
ATOM 1449 O O . PHE A 1 196 ? -24.404 2.871 23.441 1.00 96.69 196 PHE A O 1
ATOM 1456 N N . GLN A 1 197 ? -22.278 2.844 22.729 1.00 96.81 197 GLN A N 1
ATOM 1457 C CA . GLN A 1 197 ? -22.510 2.129 21.476 1.00 96.81 197 GLN A CA 1
ATOM 1458 C C . GLN A 1 197 ? -22.717 0.624 21.705 1.00 96.81 197 GLN A C 1
ATOM 1460 O O . GLN A 1 197 ? -23.125 -0.082 20.787 1.00 96.81 197 GLN A O 1
ATOM 1465 N N . GLY A 1 198 ? -22.464 0.141 22.923 1.00 95.12 198 GLY A N 1
ATOM 1466 C CA . GLY A 1 198 ? -22.588 -1.255 23.309 1.00 95.12 198 GLY A CA 1
ATOM 1467 C C . GLY A 1 198 ? -21.295 -1.811 23.893 1.00 95.12 198 GLY A C 1
ATOM 1468 O O . GLY A 1 198 ? -20.263 -1.137 23.959 1.00 95.12 198 GLY A O 1
ATOM 1469 N N . SER A 1 199 ? -21.374 -3.065 24.328 1.00 96.19 199 SER A N 1
ATOM 1470 C CA . SER A 1 199 ? -20.217 -3.850 24.745 1.00 96.19 199 SER A CA 1
ATOM 1471 C C . SER A 1 199 ? -19.387 -4.295 23.541 1.00 96.19 199 SER A C 1
ATOM 1473 O O . SER A 1 199 ? -19.932 -4.571 22.475 1.00 96.19 199 SER A O 1
ATOM 1475 N N . SER A 1 200 ? -18.079 -4.441 23.741 1.00 96.25 200 SER A N 1
ATOM 1476 C CA . SER A 1 200 ? -17.188 -5.099 22.779 1.00 96.25 200 SER A CA 1
ATOM 1477 C C . SER A 1 200 ? -17.646 -6.546 22.491 1.00 96.25 200 SER A C 1
ATOM 1479 O O . SER A 1 200 ? -17.963 -7.260 23.449 1.00 96.25 200 SER A O 1
ATOM 1481 N N . PRO A 1 201 ? -17.641 -7.019 21.227 1.00 97.69 201 PRO A N 1
ATOM 1482 C CA . PRO A 1 201 ? -17.327 -6.273 20.006 1.00 97.69 201 PRO A CA 1
ATOM 1483 C C . PRO A 1 201 ? -18.531 -5.486 19.457 1.00 97.69 201 PRO A C 1
ATOM 1485 O O . PRO A 1 201 ? -19.670 -5.944 19.513 1.00 97.69 201 PRO A O 1
ATOM 1488 N N . ILE A 1 202 ? -18.263 -4.337 18.832 1.00 98.12 202 ILE A N 1
ATOM 1489 C CA . ILE A 1 202 ? -19.272 -3.528 18.125 1.00 98.12 202 ILE A CA 1
ATOM 1490 C C . ILE A 1 202 ? -19.180 -3.820 16.625 1.00 98.12 202 ILE A C 1
ATOM 1492 O O . ILE A 1 202 ? -18.136 -3.576 16.025 1.00 98.12 202 ILE A O 1
ATOM 1496 N N . ILE A 1 203 ? -20.255 -4.326 16.015 1.00 97.81 203 ILE A N 1
ATOM 1497 C CA . ILE A 1 203 ? -20.298 -4.700 14.590 1.00 97.81 203 ILE A CA 1
ATOM 1498 C C . ILE A 1 203 ? -20.768 -3.522 13.729 1.00 97.81 203 ILE A C 1
ATOM 1500 O O . ILE A 1 203 ? -21.747 -2.857 14.059 1.00 97.81 203 ILE A O 1
ATOM 1504 N N . LEU A 1 204 ? -20.089 -3.292 12.606 1.00 98.00 204 LEU A N 1
ATOM 1505 C CA . LEU A 1 204 ? -20.340 -2.207 11.663 1.00 98.00 204 LEU A CA 1
ATOM 1506 C C . LEU A 1 204 ? -20.361 -2.737 10.221 1.00 98.00 204 LEU A C 1
ATOM 1508 O O . LEU A 1 204 ? -19.700 -3.721 9.888 1.00 98.00 204 LEU A O 1
ATOM 1512 N N . SER A 1 205 ? -21.088 -2.050 9.342 1.00 97.06 205 SER A N 1
ATOM 1513 C CA . SER A 1 205 ? -21.041 -2.287 7.892 1.00 97.06 205 SER A CA 1
ATOM 1514 C C . SER A 1 205 ? -19.678 -1.918 7.289 1.00 97.06 205 SER A C 1
ATOM 1516 O O . SER A 1 205 ? -18.950 -1.110 7.862 1.00 97.06 205 SER A O 1
ATOM 1518 N N . ASP A 1 206 ? -19.375 -2.400 6.086 1.00 95.06 206 ASP A N 1
ATOM 1519 C CA . ASP A 1 206 ? -18.153 -2.071 5.330 1.00 95.06 206 ASP A CA 1
ATOM 1520 C C . ASP A 1 206 ? -18.023 -0.605 4.898 1.00 95.06 206 ASP A C 1
ATOM 1522 O O . ASP A 1 206 ? -16.918 -0.155 4.594 1.00 95.06 206 ASP A O 1
ATOM 1526 N N . ALA A 1 207 ? -19.125 0.144 4.889 1.00 95.88 207 ALA A N 1
ATOM 1527 C CA . ALA A 1 207 ? -19.118 1.583 4.642 1.00 95.88 207 ALA A CA 1
ATOM 1528 C C . ALA A 1 207 ? -18.574 2.400 5.830 1.00 95.88 207 ALA A C 1
ATOM 1530 O O . ALA A 1 207 ? -18.277 3.584 5.676 1.00 95.88 207 ALA A O 1
ATOM 1531 N N . ALA A 1 208 ? -18.457 1.802 7.022 1.00 97.62 208 ALA A N 1
ATOM 1532 C CA . ALA A 1 208 ? -17.978 2.510 8.200 1.00 97.62 208 ALA A CA 1
ATOM 1533 C C . ALA A 1 208 ? -16.462 2.741 8.124 1.00 97.62 208 ALA A C 1
ATOM 1535 O O . ALA A 1 208 ? -15.682 1.802 7.997 1.00 97.62 208 ALA A O 1
ATOM 1536 N N . THR A 1 209 ? -16.053 3.997 8.263 1.00 97.06 209 THR A N 1
ATOM 1537 C CA . THR A 1 209 ? -14.645 4.422 8.387 1.00 97.06 209 THR A CA 1
ATOM 1538 C C . THR A 1 209 ? -14.393 5.206 9.674 1.00 97.06 209 THR A C 1
ATOM 1540 O O . THR A 1 209 ? -13.297 5.706 9.909 1.00 97.06 209 THR A O 1
ATOM 1543 N N . THR A 1 210 ? -15.413 5.331 10.523 1.00 98.00 210 THR A N 1
ATOM 1544 C CA . THR A 1 210 ? -15.341 6.042 11.795 1.00 98.00 210 THR A CA 1
ATOM 1545 C C . THR A 1 210 ? -16.325 5.463 12.808 1.00 98.00 210 THR A C 1
ATOM 1547 O O . THR A 1 210 ? -17.384 4.949 12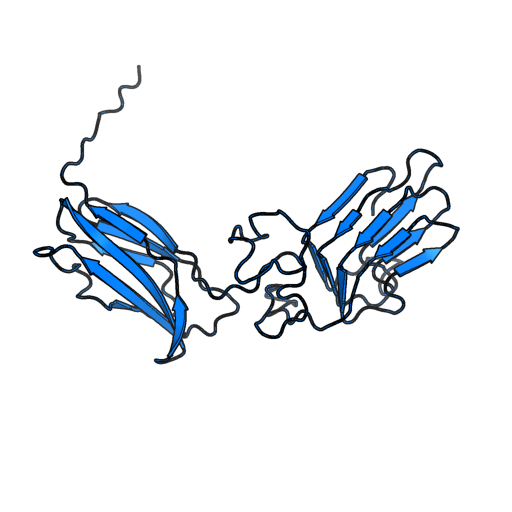.442 1.00 98.00 210 THR A O 1
ATOM 1550 N N . LEU A 1 211 ? -15.976 5.554 14.091 1.00 98.38 211 LEU A N 1
ATOM 1551 C CA . LEU A 1 211 ? -16.858 5.248 15.214 1.00 98.38 211 LEU A CA 1
ATOM 1552 C C . LEU A 1 211 ? -16.497 6.135 16.404 1.00 98.38 211 LEU A C 1
ATOM 1554 O O . LEU A 1 211 ? -15.347 6.161 16.840 1.00 98.38 211 LEU A O 1
ATOM 1558 N N . THR A 1 212 ? -17.485 6.809 16.983 1.00 97.88 212 THR A N 1
ATOM 1559 C CA . THR A 1 212 ? -17.314 7.495 18.266 1.00 97.88 212 THR A CA 1
ATOM 1560 C C . THR A 1 212 ? -17.723 6.572 19.402 1.00 97.88 212 THR A C 1
ATOM 1562 O O . THR A 1 212 ? -18.893 6.222 19.518 1.00 97.88 212 THR A O 1
ATOM 1565 N N . LEU A 1 213 ? -16.764 6.220 20.255 1.00 97.44 213 LEU A N 1
ATOM 1566 C CA . LEU A 1 213 ? -16.988 5.541 21.525 1.00 97.44 213 LEU A CA 1
ATOM 1567 C C . LEU A 1 213 ? -17.198 6.592 22.616 1.00 97.44 213 LEU A C 1
ATOM 1569 O O . LEU A 1 213 ? -16.275 7.333 22.960 1.00 97.44 213 LEU A O 1
ATOM 1573 N N . SER A 1 214 ? -18.407 6.672 23.160 1.00 95.94 214 SER A N 1
ATOM 1574 C CA . SER A 1 214 ? -18.778 7.640 24.195 1.00 95.94 214 SER A CA 1
ATOM 1575 C C . SER A 1 214 ? -19.168 6.959 25.506 1.00 95.94 214 SER A C 1
ATOM 1577 O O . SER A 1 214 ? -19.362 5.746 25.574 1.00 95.94 214 SER A O 1
ATOM 1579 N N . GLY A 1 215 ? -19.242 7.748 26.579 1.00 94.62 215 GLY A N 1
ATOM 1580 C CA . GLY A 1 215 ? -19.624 7.255 27.904 1.00 94.62 215 GLY A CA 1
ATOM 1581 C C . GLY A 1 215 ? -18.486 6.622 28.702 1.00 94.62 215 GLY A C 1
ATOM 1582 O O . GLY A 1 215 ? -18.718 6.166 29.823 1.00 94.62 215 GLY A O 1
ATOM 1583 N N . LEU A 1 216 ? -17.259 6.663 28.178 1.00 95.50 216 LEU A N 1
ATOM 1584 C CA . LEU A 1 216 ? -16.101 5.999 28.762 1.00 95.50 216 LEU A CA 1
ATOM 1585 C C . LEU A 1 216 ? -15.803 6.523 30.175 1.00 95.50 216 LEU A C 1
ATOM 1587 O O . LEU A 1 216 ? -15.817 7.732 30.439 1.00 95.50 216 LEU A O 1
ATOM 1591 N N . THR A 1 217 ? -15.533 5.597 31.097 1.00 95.81 217 THR A N 1
ATOM 1592 C CA . THR A 1 217 ? -15.149 5.910 32.480 1.00 95.81 217 THR A CA 1
ATOM 1593 C C . THR A 1 217 ? -13.845 6.703 32.512 1.00 95.81 217 THR A C 1
ATOM 1595 O O . THR A 1 217 ? -12.835 6.282 31.955 1.00 95.81 217 THR A O 1
ATOM 1598 N N . ARG A 1 218 ? -13.870 7.854 33.186 1.00 93.62 218 ARG A N 1
ATOM 1599 C CA . ARG A 1 218 ? -12.699 8.704 33.426 1.00 93.62 218 ARG A CA 1
ATOM 1600 C C . ARG A 1 218 ? -11.654 7.987 34.285 1.00 93.62 218 ARG A C 1
ATOM 1602 O O . ARG A 1 218 ? -12.019 7.219 35.167 1.00 93.62 218 ARG A O 1
ATOM 1609 N N . GLY A 1 219 ? -10.374 8.220 34.012 1.00 92.69 219 GLY A N 1
ATOM 1610 C CA . GLY A 1 219 ? -9.243 7.544 34.655 1.00 92.69 219 GLY A CA 1
ATOM 1611 C C . GLY A 1 219 ? -9.033 6.089 34.213 1.00 92.69 219 GLY A C 1
ATOM 1612 O O . GLY A 1 219 ? -7.976 5.523 34.475 1.00 92.69 219 GLY A O 1
ATOM 1613 N N . ALA A 1 220 ? -9.994 5.474 33.513 1.00 95.56 220 ALA A N 1
ATOM 1614 C CA . ALA A 1 220 ? -9.857 4.107 33.028 1.00 95.56 220 ALA A CA 1
ATOM 1615 C C . ALA A 1 220 ? -9.028 4.039 31.739 1.00 95.56 220 ALA A C 1
ATOM 1617 O O . ALA A 1 220 ? -9.055 4.949 30.903 1.00 95.56 220 ALA A O 1
ATOM 1618 N N . THR A 1 221 ? -8.321 2.923 31.577 1.00 96.44 221 THR A N 1
ATOM 1619 C CA . THR A 1 221 ? -7.576 2.588 30.362 1.00 96.44 221 THR A CA 1
ATOM 1620 C C . THR A 1 221 ? -8.442 1.730 29.451 1.00 96.44 221 THR A C 1
ATOM 1622 O O . THR A 1 221 ? -9.078 0.786 29.924 1.00 96.44 221 THR A O 1
ATOM 1625 N N . TYR A 1 222 ? -8.435 2.043 28.157 1.00 97.25 222 TYR A N 1
ATOM 1626 C CA . TYR A 1 222 ? -9.051 1.242 27.103 1.00 97.25 222 TYR A CA 1
ATOM 1627 C C . TYR A 1 222 ? -7.996 0.877 26.064 1.00 97.25 222 TYR A C 1
ATOM 1629 O O . TYR A 1 222 ? -7.212 1.741 25.663 1.00 97.25 222 TYR A O 1
ATOM 1637 N N . THR A 1 223 ? -8.003 -0.377 25.619 1.00 97.81 223 THR A N 1
ATOM 1638 C CA . THR A 1 223 ? -7.212 -0.846 24.474 1.00 97.81 223 THR A CA 1
ATOM 1639 C C . THR A 1 223 ? -8.176 -1.221 23.365 1.00 97.81 223 THR A C 1
ATOM 1641 O O . THR A 1 223 ? -9.059 -2.038 23.600 1.00 97.81 223 THR A O 1
ATOM 1644 N N . ILE A 1 224 ? -8.046 -0.593 22.199 1.00 98.38 224 ILE A N 1
ATOM 1645 C CA . ILE A 1 224 ? -9.029 -0.631 21.111 1.00 98.38 224 ILE A CA 1
ATOM 1646 C C . ILE A 1 224 ? -8.357 -1.105 19.821 1.00 98.38 224 ILE A C 1
ATOM 1648 O O . ILE A 1 224 ? -7.260 -0.647 19.494 1.00 98.38 224 ILE A O 1
ATOM 1652 N N . THR A 1 225 ? -9.057 -1.952 19.069 1.00 98.25 225 THR A N 1
ATOM 1653 C CA . THR A 1 225 ? -8.632 -2.487 17.771 1.00 98.25 225 THR A CA 1
ATOM 1654 C C . THR A 1 225 ? -9.804 -2.463 16.792 1.00 98.25 225 THR A C 1
ATOM 1656 O O . THR A 1 225 ? -10.943 -2.759 17.160 1.00 98.25 225 THR A O 1
ATOM 1659 N N . VAL A 1 226 ? -9.534 -2.130 15.529 1.00 98.50 226 VAL A N 1
ATOM 1660 C CA . VAL A 1 226 ? -10.494 -2.287 14.429 1.00 98.50 226 VAL A CA 1
ATOM 1661 C C . VAL A 1 226 ? -10.128 -3.529 13.634 1.00 98.50 226 VAL A C 1
ATOM 1663 O O . VAL A 1 226 ? -8.990 -3.687 13.203 1.00 98.50 226 VAL A O 1
ATOM 1666 N N . VAL A 1 227 ? -11.108 -4.399 13.422 1.00 98.25 227 VAL A N 1
ATOM 1667 C CA . VAL A 1 227 ? -10.951 -5.648 12.680 1.00 98.25 227 VAL A CA 1
ATOM 1668 C C . VAL A 1 227 ? -11.835 -5.610 11.438 1.00 98.25 227 VAL A C 1
ATOM 1670 O O . VAL A 1 227 ? -13.034 -5.349 11.532 1.00 98.25 227 VAL A O 1
ATOM 1673 N N . GLY A 1 228 ? -11.249 -5.877 10.275 1.00 97.81 228 GLY A N 1
ATOM 1674 C CA . GLY A 1 228 ? -11.949 -6.018 9.002 1.00 97.81 228 GLY A CA 1
ATOM 1675 C C . GLY A 1 228 ? -12.412 -7.455 8.790 1.00 97.81 228 GLY A C 1
ATOM 1676 O O . GLY A 1 228 ? -11.665 -8.406 9.032 1.00 97.81 228 GLY A O 1
ATOM 1677 N N . LEU A 1 229 ? -13.647 -7.615 8.325 1.00 97.94 229 LEU A N 1
ATOM 1678 C CA . LEU A 1 229 ? -14.312 -8.901 8.141 1.00 97.94 229 LEU A CA 1
ATOM 1679 C C . LEU A 1 229 ? -14.680 -9.117 6.676 1.00 97.94 229 LEU A C 1
ATOM 1681 O O . LEU A 1 229 ? -15.162 -8.194 6.029 1.00 97.94 229 LEU A O 1
ATOM 1685 N N . ASN A 1 230 ? -14.530 -10.345 6.188 1.00 96.75 230 ASN A N 1
ATOM 1686 C CA . ASN A 1 230 ? -15.191 -10.848 4.986 1.00 96.75 230 ASN A CA 1
ATOM 1687 C C . ASN A 1 230 ? -16.212 -11.911 5.414 1.00 96.75 230 ASN A C 1
ATOM 1689 O O . ASN A 1 230 ? -15.850 -13.011 5.842 1.00 96.75 230 ASN A O 1
ATOM 1693 N N . GLY A 1 231 ? -17.494 -11.556 5.398 1.00 95.25 231 GLY A N 1
ATOM 1694 C CA . GLY A 1 231 ? -18.530 -12.284 6.121 1.00 95.25 231 GLY A CA 1
ATOM 1695 C C . GLY A 1 231 ? -18.213 -12.330 7.619 1.00 95.25 231 GLY A C 1
ATOM 1696 O O . GLY A 1 231 ? -18.194 -11.299 8.286 1.00 95.25 231 GLY A O 1
ATOM 1697 N N . ALA A 1 232 ? -17.952 -13.529 8.142 1.00 92.81 232 ALA A N 1
ATOM 1698 C CA . ALA A 1 232 ? -17.561 -13.745 9.538 1.00 92.81 232 ALA A CA 1
ATOM 1699 C C . ALA A 1 232 ? -16.040 -13.911 9.736 1.00 92.81 232 ALA A C 1
ATOM 1701 O O . ALA A 1 232 ? -15.573 -13.971 10.873 1.00 92.81 232 ALA A O 1
ATOM 1702 N N . THR A 1 233 ? -15.267 -14.007 8.652 1.00 96.56 233 THR A N 1
ATOM 1703 C CA . THR A 1 233 ? -13.825 -14.263 8.704 1.00 96.56 233 THR A CA 1
ATOM 1704 C C . THR A 1 233 ? -13.064 -12.957 8.846 1.00 96.56 233 THR A C 1
ATOM 1706 O O . THR A 1 233 ? -13.293 -12.013 8.096 1.00 96.56 233 THR A O 1
ATOM 1709 N N . GLU A 1 234 ? -12.132 -12.905 9.790 1.00 96.88 234 GLU A N 1
ATOM 1710 C CA . GLU A 1 234 ? -11.194 -11.795 9.897 1.00 96.88 234 GLU A CA 1
ATOM 1711 C C . GLU A 1 234 ? -10.192 -11.818 8.737 1.00 96.88 234 GLU A C 1
ATOM 1713 O O . GLU A 1 234 ? -9.573 -12.847 8.472 1.00 96.88 234 GLU A O 1
ATOM 1718 N N . VAL A 1 235 ? -10.048 -10.683 8.050 1.00 94.62 235 VAL A N 1
ATOM 1719 C CA . VAL A 1 235 ? -9.132 -10.525 6.904 1.00 94.62 235 VAL A CA 1
ATOM 1720 C C . VAL A 1 235 ? -8.052 -9.470 7.132 1.00 94.62 235 VAL A C 1
ATOM 1722 O O . VAL A 1 235 ? -7.084 -9.427 6.384 1.00 94.62 235 VAL A O 1
ATOM 1725 N N . GLY A 1 236 ? -8.193 -8.637 8.162 1.00 93.62 236 GLY A N 1
ATOM 1726 C CA . GLY A 1 236 ? -7.196 -7.644 8.542 1.00 93.62 236 GLY A CA 1
ATOM 1727 C C . GLY A 1 236 ? -7.540 -6.992 9.871 1.00 93.62 236 GLY A C 1
ATOM 1728 O O . GLY A 1 236 ? -8.679 -7.071 10.343 1.00 93.62 236 GLY A O 1
ATOM 1729 N N . ARG A 1 237 ? -6.554 -6.338 10.476 1.00 96.06 237 ARG A N 1
ATOM 1730 C CA . ARG A 1 237 ? -6.698 -5.661 11.768 1.00 96.06 237 ARG A CA 1
ATOM 1731 C C . ARG A 1 237 ? -5.815 -4.431 11.841 1.00 96.06 237 ARG A C 1
ATOM 1733 O O . ARG A 1 237 ? -4.798 -4.356 11.161 1.00 96.06 237 ARG A O 1
ATOM 1740 N N . SER A 1 238 ? -6.204 -3.482 12.672 1.00 96.00 238 SER A N 1
ATOM 1741 C CA . SER A 1 238 ? -5.345 -2.367 13.036 1.00 96.00 238 SER A CA 1
ATOM 1742 C C . SER A 1 238 ? -4.342 -2.764 14.112 1.00 96.00 238 SER A C 1
ATOM 1744 O O . SER A 1 238 ? -4.553 -3.722 14.863 1.00 96.00 238 SER A O 1
ATOM 1746 N N . GLU A 1 239 ? -3.317 -1.937 14.285 1.00 91.94 239 GLU A N 1
ATOM 1747 C CA . GLU A 1 239 ? -2.609 -1.860 15.558 1.00 91.94 239 GLU A CA 1
ATOM 1748 C C . GLU A 1 239 ? -3.557 -1.477 16.706 1.00 91.94 239 GLU A C 1
ATOM 1750 O O . GLU A 1 239 ? -4.622 -0.873 16.514 1.00 91.94 239 GLU A O 1
ATOM 1755 N N . SER A 1 240 ? -3.175 -1.858 17.925 1.00 95.75 240 SER A N 1
ATOM 1756 C CA . SER A 1 240 ? -3.974 -1.573 19.119 1.00 95.75 240 SER A CA 1
ATOM 1757 C C . SER A 1 240 ? -3.654 -0.192 19.674 1.00 95.75 240 SER A C 1
ATOM 1759 O O . SER A 1 240 ? -2.510 0.108 20.015 1.00 95.75 240 SER A O 1
ATOM 1761 N N . ILE A 1 241 ? -4.678 0.634 19.868 1.00 94.94 241 ILE A N 1
ATOM 1762 C CA . ILE A 1 241 ? -4.524 1.919 20.550 1.00 94.94 241 ILE A CA 1
ATOM 1763 C C . ILE A 1 241 ? -4.855 1.722 22.020 1.00 94.94 241 ILE A C 1
ATOM 1765 O O . ILE A 1 241 ? -5.972 1.339 22.357 1.00 94.94 241 ILE A O 1
ATOM 1769 N N . THR A 1 242 ? -3.908 2.043 22.900 1.00 96.19 242 THR A N 1
ATOM 1770 C CA . THR A 1 242 ? -4.143 2.079 24.348 1.00 96.19 242 THR A CA 1
ATOM 1771 C C . THR A 1 242 ? -4.191 3.520 24.833 1.00 96.19 242 THR A C 1
ATOM 1773 O O . THR A 1 242 ? -3.254 4.289 24.619 1.00 96.19 242 THR A O 1
ATOM 1776 N N . LEU A 1 243 ? -5.283 3.903 25.494 1.00 94.00 243 LEU A N 1
ATOM 1777 C CA . LEU A 1 243 ? -5.481 5.265 25.979 1.00 94.00 243 LEU A CA 1
ATOM 1778 C C . LEU A 1 243 ? -6.172 5.299 27.343 1.00 94.00 243 LEU A C 1
ATOM 1780 O O . LEU A 1 243 ? -7.105 4.549 27.613 1.00 94.00 243 LEU A O 1
ATOM 1784 N N . VAL A 1 244 ? -5.725 6.227 28.189 1.00 93.88 244 VAL A N 1
ATOM 1785 C CA . VAL A 1 244 ? -6.394 6.581 29.447 1.00 93.88 244 VAL A CA 1
ATOM 1786 C C . VAL A 1 244 ? -7.364 7.724 29.182 1.00 93.88 244 VAL A C 1
ATOM 1788 O O . VAL A 1 244 ? -6.964 8.758 28.632 1.00 93.88 244 VAL A O 1
ATOM 1791 N N . ILE A 1 245 ? -8.626 7.564 29.576 1.00 91.88 245 ILE A N 1
ATOM 1792 C CA . ILE A 1 245 ? -9.626 8.633 29.498 1.00 91.88 245 ILE A CA 1
ATOM 1793 C C . ILE A 1 245 ? -9.326 9.655 30.578 1.00 91.88 245 ILE A C 1
ATOM 1795 O O . ILE A 1 245 ? -9.216 9.305 31.749 1.00 91.88 245 ILE A O 1
ATOM 1799 N N . TRP A 1 246 ? -9.191 10.921 30.195 1.00 83.00 246 TRP A N 1
ATOM 1800 C CA . TRP A 1 246 ? -8.773 11.960 31.127 1.00 83.00 246 TRP A CA 1
ATOM 1801 C C . TRP A 1 246 ? -9.714 12.072 32.327 1.00 83.00 246 TRP A C 1
ATOM 1803 O O . TRP A 1 246 ? -10.939 12.115 32.190 1.00 83.00 246 TRP A O 1
ATOM 1813 N N . GLU A 1 247 ? -9.111 12.106 33.512 1.00 75.06 247 GLU A N 1
ATOM 1814 C CA . GLU A 1 247 ? -9.822 12.261 34.778 1.00 75.06 247 GLU A CA 1
ATOM 1815 C C . GLU A 1 247 ? -10.341 13.696 34.955 1.00 75.06 247 GLU A C 1
ATOM 1817 O O . GLU A 1 247 ? -11.485 13.918 35.370 1.00 75.06 247 GLU A O 1
ATOM 1822 N N . TYR A 1 248 ? -9.540 14.659 34.497 1.00 68.69 248 TYR A N 1
ATOM 1823 C CA . TYR A 1 248 ? -9.816 16.089 34.537 1.00 68.69 248 TYR A CA 1
ATOM 1824 C C . TYR A 1 248 ? -9.546 16.709 33.165 1.00 68.69 248 TYR A C 1
ATOM 1826 O O . TYR A 1 248 ? -8.602 16.330 32.475 1.00 68.69 248 TYR A O 1
ATOM 1834 N N . GLU A 1 249 ? -10.372 17.674 32.779 1.00 63.88 249 GLU A N 1
ATOM 1835 C CA . GLU A 1 249 ? -10.186 18.485 31.579 1.00 63.88 249 GLU A CA 1
ATOM 1836 C C . GLU A 1 249 ? -9.938 19.919 32.046 1.00 63.88 249 GLU A C 1
ATOM 1838 O O . GLU A 1 249 ? -10.786 20.510 32.715 1.00 63.88 249 GLU A O 1
ATOM 1843 N N . VAL A 1 250 ? -8.754 20.458 31.759 1.00 62.09 250 VAL A N 1
ATOM 1844 C CA . VAL A 1 250 ? -8.409 21.845 32.083 1.00 62.09 250 VAL A CA 1
ATOM 1845 C C . VAL A 1 250 ? -8.468 22.642 30.788 1.00 62.09 250 VAL A C 1
ATOM 1847 O O . VAL A 1 250 ? -7.600 22.506 29.932 1.00 62.09 250 VAL A O 1
ATOM 1850 N N . SER A 1 251 ? -9.501 23.467 30.640 1.00 67.50 251 SER A N 1
ATOM 1851 C CA . SER A 1 251 ? -9.579 24.457 29.564 1.00 67.50 251 SER A CA 1
ATOM 1852 C C . SER A 1 251 ? -8.977 25.767 30.058 1.00 67.50 251 SER A C 1
ATOM 1854 O O . SER A 1 251 ? -9.530 26.402 30.955 1.00 67.50 251 SER A O 1
ATOM 1856 N N . LEU A 1 252 ? -7.839 26.170 29.495 1.00 68.56 252 LEU A N 1
ATOM 1857 C CA . LEU A 1 252 ? -7.278 27.496 29.744 1.00 68.56 252 LEU A CA 1
ATOM 1858 C C . LEU A 1 252 ? -7.890 28.494 28.749 1.00 68.56 252 LEU A C 1
ATOM 1860 O O . LEU A 1 252 ? -7.914 28.201 27.552 1.00 68.56 252 LEU A O 1
ATOM 1864 N N . PRO A 1 253 ? -8.381 29.664 29.193 1.00 70.44 253 PRO A N 1
ATOM 1865 C CA . PRO A 1 253 ? -8.848 30.692 28.273 1.00 70.44 253 PRO A CA 1
ATOM 1866 C C . PRO A 1 253 ? -7.678 31.227 27.435 1.00 70.44 253 PRO A C 1
ATOM 1868 O O . PRO A 1 253 ? -6.612 31.542 27.967 1.00 70.44 253 PRO A O 1
ATOM 1871 N N . LEU A 1 254 ? -7.886 31.363 26.123 1.00 73.94 254 LEU A N 1
ATOM 1872 C CA . LEU A 1 254 ? -6.943 32.042 25.238 1.00 73.94 254 LEU A CA 1
ATOM 1873 C C . LEU A 1 254 ? -7.024 33.553 25.495 1.00 73.94 254 LEU A C 1
ATOM 1875 O O . LEU A 1 254 ? -7.995 34.201 25.109 1.00 73.94 254 LEU A O 1
ATOM 1879 N N . VAL A 1 255 ? -6.004 34.120 26.139 1.00 75.25 255 VAL A N 1
ATOM 1880 C CA . VAL A 1 255 ? -5.865 35.575 26.279 1.00 75.25 255 VAL A CA 1
ATOM 1881 C C . VAL A 1 255 ? -5.073 36.092 25.082 1.00 75.25 255 VAL A C 1
ATOM 1883 O O . VAL A 1 255 ? -3.845 36.017 25.068 1.00 75.25 255 VAL A O 1
ATOM 1886 N N . VAL A 1 256 ? -5.771 36.605 24.070 1.00 72.75 256 VAL A N 1
ATOM 1887 C CA . VAL A 1 256 ? -5.142 37.388 22.997 1.00 72.75 256 VAL A CA 1
ATOM 1888 C C . VAL A 1 256 ? -4.978 38.819 23.516 1.00 72.75 256 VAL A C 1
ATOM 1890 O O . VAL A 1 256 ? -5.950 39.403 23.995 1.00 72.75 256 VAL A O 1
ATOM 1893 N N . ARG A 1 257 ? -3.751 39.346 23.491 1.00 69.19 257 ARG A N 1
ATOM 1894 C CA . ARG A 1 257 ? -3.452 40.757 23.782 1.00 69.19 257 ARG A CA 1
ATOM 1895 C C . ARG A 1 257 ? -3.350 41.551 22.493 1.00 69.19 257 ARG A C 1
ATOM 1897 O O . ARG A 1 257 ? -2.822 40.975 21.518 1.00 69.19 257 ARG A O 1
#

Foldseek 3Di:
DDELDEDDAFQAEQEPDADDDPCGLVDASEEWEYPDQPRGYEYEHPLAEYEHHSAQNAEYDALRHYAYEYEQYEYYHHHPPVYHYPHNGHYHYYNYDYDAQCFLDCDPPPNGREGEPPGPQAQRRAPDDDQAAQVRHGPPQPDHGGRHRDHHHQAWEKDWDDDQQWIKIFTDDDSRFPFQWKWKAKDKDPPWDFFPCDHPTRIGGPPDGMDIGHPTDAQMKMWMKMFGDDPNDTRGIHDIDIDGRHNDDDDDDDDDD

Radius of gyration: 24.6 Å; chains: 1; bounding box: 53×55×70 Å